Protein AF-B6VBD2-F1 (afdb_monomer)

Foldseek 3Di:
DDDPDDDDQDDAWEKEKAKDWDVAPDPLIWWKIWIFTPDDPDDIDMAGDDDDHRHRLLRRLVRLLVVLVVCVVVQLQGAHEYEYQDPVNCCLQPPCVVVCVVLVQADPVRDHHPCVVSSVSSNVSQVVSVVSNYHYHYDHDHPPPPPPRNVVRVVRGVVNRVVRCRPPDPPPPDPPDPPPDQQDWDKDKFKDWAPAQDFFIKIKMKIWTDHPPDIDIDMDIDTGRDHRVVRRVVSVVVVVVVVVVVD

Mean predicted aligned error: 14.81 Å

Radius of gyration: 21.2 Å; Cα contacts (8 Å, |Δi|>4): 441; chains: 1; bounding box: 66×44×48 Å

Solvent-accessible surface area (backbone atoms only — not comparable to full-atom values): 13654 Å² total; per-residue (Å²): 133,88,75,85,71,81,79,71,88,67,79,59,45,41,33,22,32,21,34,27,28,46,57,53,91,44,91,82,31,28,19,5,14,6,33,28,57,78,68,73,95,67,76,63,49,60,40,59,74,90,70,80,82,38,32,35,73,51,20,35,42,47,12,50,38,55,50,50,52,56,41,47,76,72,60,15,56,53,44,32,36,40,34,29,58,49,64,65,47,53,39,45,70,78,59,46,40,69,58,20,70,74,58,75,41,36,42,100,84,70,43,75,42,84,62,48,66,60,53,49,53,42,51,51,50,52,53,51,23,43,72,52,64,16,44,80,47,80,43,83,44,68,76,94,69,78,52,65,57,55,54,49,9,46,53,36,2,45,52,20,18,69,66,36,66,74,86,63,92,73,64,91,79,55,76,80,69,81,74,71,69,74,73,67,74,44,75,48,63,43,36,46,31,49,62,59,76,34,89,72,7,42,27,34,26,34,35,37,44,35,47,84,95,46,77,51,76,51,72,54,73,56,78,36,84,29,44,37,71,58,28,36,50,50,28,49,50,53,52,54,59,49,58,67,70,74,108

Secondary structure (DSSP, 8-state):
---------PPPEEEEEEEEEETTTSTT-EEEEEEEESSSSPPPEEE---SS---HHHHHHHHHHHHHHHHHHTTS-SEEEEEES-HHHHHIIIIIHHHHHHTTSB-TTSSBPTTHHHHHHHHHHHHHHHHTT-EEEEEE--TTSS-HHHHHHHHHHHHHHHH--TT-SS-TTS-------PPP-EEEEEEEEETTTSTTEEEEEEEEEEETTEEEEEEEEEEES--HHHHHHHHHHHHHHHHHH--

Structure (mmCIF, N/CA/C/O backbone):
data_AF-B6VBD2-F1
#
_entry.id   AF-B6VBD2-F1
#
loop_
_atom_site.group_PDB
_atom_site.id
_atom_site.type_symbol
_atom_site.label_atom_id
_atom_site.label_alt_id
_atom_site.label_comp_id
_atom_site.label_asym_id
_atom_site.label_entity_id
_atom_site.label_seq_id
_atom_site.pdbx_PDB_ins_code
_atom_site.Cartn_x
_atom_site.Cartn_y
_atom_site.Cartn_z
_atom_site.occupancy
_atom_site.B_iso_or_equiv
_atom_site.auth_seq_id
_atom_site.auth_comp_id
_atom_site.auth_asym_id
_atom_site.auth_atom_id
_atom_site.pdbx_PDB_model_num
ATOM 1 N N . MET A 1 1 ? 38.464 -5.731 -8.109 1.00 34.84 1 MET A N 1
ATOM 2 C CA . MET A 1 1 ? 37.405 -5.301 -7.171 1.00 34.84 1 MET A CA 1
ATOM 3 C C . MET A 1 1 ? 36.569 -4.229 -7.849 1.00 34.84 1 MET A C 1
ATOM 5 O O . MET A 1 1 ? 37.162 -3.227 -8.241 1.00 34.84 1 MET A O 1
ATOM 9 N N . PRO A 1 2 ? 35.255 -4.410 -8.052 1.00 36.72 2 PRO A N 1
ATOM 10 C CA . PRO A 1 2 ? 34.424 -3.332 -8.563 1.00 36.72 2 PRO A CA 1
ATOM 11 C C . PRO A 1 2 ? 34.184 -2.324 -7.436 1.00 36.72 2 PRO A C 1
ATOM 13 O O . PRO A 1 2 ? 33.797 -2.685 -6.327 1.00 36.72 2 PRO A O 1
ATOM 16 N N . ARG A 1 3 ? 34.477 -1.057 -7.720 1.00 38.00 3 ARG A N 1
ATOM 17 C CA . ARG A 1 3 ? 34.211 0.076 -6.836 1.00 38.00 3 ARG A CA 1
ATOM 18 C C . ARG A 1 3 ? 32.711 0.367 -6.878 1.00 38.00 3 ARG A C 1
ATOM 20 O O . ARG A 1 3 ? 32.219 0.765 -7.929 1.00 38.00 3 ARG A O 1
ATOM 27 N N . TYR A 1 4 ? 32.010 0.215 -5.755 1.00 36.75 4 TYR A N 1
ATOM 28 C CA . TYR A 1 4 ? 30.677 0.797 -5.588 1.00 36.75 4 TYR A CA 1
ATOM 29 C C . TYR A 1 4 ? 30.818 2.323 -5.661 1.00 36.75 4 TYR A C 1
ATOM 31 O O . TYR A 1 4 ? 31.343 2.971 -4.753 1.00 36.75 4 TYR A O 1
ATOM 39 N N . SER A 1 5 ? 30.453 2.889 -6.809 1.00 42.81 5 SER A N 1
ATOM 40 C CA . SER A 1 5 ? 30.455 4.326 -7.054 1.00 42.81 5 SER A CA 1
ATOM 41 C C . SER A 1 5 ? 29.428 5.008 -6.153 1.00 42.81 5 SER A C 1
ATOM 43 O O . SER A 1 5 ? 28.274 4.589 -6.107 1.00 42.81 5 SER A O 1
ATOM 45 N N . ARG A 1 6 ? 29.853 6.077 -5.468 1.00 44.44 6 ARG A N 1
ATOM 46 C CA . ARG A 1 6 ? 29.004 6.990 -4.687 1.00 44.44 6 ARG A CA 1
ATOM 47 C C . ARG A 1 6 ? 27.708 7.327 -5.444 1.00 44.44 6 ARG A C 1
ATOM 49 O O . ARG A 1 6 ? 27.775 7.780 -6.586 1.00 44.44 6 ARG A O 1
ATOM 56 N N . ARG A 1 7 ? 26.570 7.100 -4.772 1.00 47.62 7 ARG A N 1
ATOM 57 C CA . ARG A 1 7 ? 25.191 7.322 -5.233 1.00 47.62 7 ARG A CA 1
ATOM 58 C C . ARG A 1 7 ? 25.057 8.669 -5.963 1.00 47.62 7 ARG A C 1
ATOM 60 O O . ARG A 1 7 ? 25.197 9.724 -5.345 1.00 47.62 7 ARG A O 1
ATOM 67 N N . ARG A 1 8 ? 24.742 8.648 -7.264 1.00 46.84 8 ARG A N 1
ATOM 68 C CA . ARG A 1 8 ? 23.927 9.727 -7.847 1.00 46.84 8 ARG A CA 1
ATOM 69 C C . ARG A 1 8 ? 22.605 9.683 -7.076 1.00 46.84 8 ARG A C 1
ATOM 71 O O . ARG A 1 8 ? 22.073 8.587 -6.927 1.00 46.84 8 ARG A O 1
ATOM 78 N N . ARG A 1 9 ? 22.099 10.812 -6.566 1.00 53.09 9 ARG A N 1
ATOM 79 C CA . ARG A 1 9 ? 20.677 10.906 -6.195 1.00 53.09 9 ARG A CA 1
ATOM 80 C C . ARG A 1 9 ? 19.904 10.554 -7.464 1.00 53.09 9 ARG A C 1
ATOM 82 O O . ARG A 1 9 ? 19.946 11.324 -8.419 1.00 53.09 9 ARG A O 1
ATOM 89 N N . ALA A 1 10 ? 19.408 9.325 -7.532 1.00 64.00 10 ALA A N 1
ATOM 90 C CA . ALA A 1 10 ? 18.588 8.867 -8.635 1.00 64.00 10 ALA A CA 1
ATOM 91 C C . ALA A 1 10 ? 17.259 9.621 -8.546 1.00 64.00 10 ALA A C 1
ATOM 93 O O . ALA A 1 10 ? 16.812 9.922 -7.442 1.00 64.00 10 ALA A O 1
ATOM 94 N N . GLU A 1 11 ? 16.677 9.968 -9.691 1.00 75.62 11 GLU A N 1
ATOM 95 C CA . GLU A 1 11 ? 15.290 10.438 -9.747 1.00 75.62 11 GLU A CA 1
ATOM 96 C C . GLU A 1 11 ? 14.388 9.484 -8.942 1.00 75.62 11 GLU A C 1
ATOM 98 O O . GLU A 1 11 ? 14.660 8.273 -8.936 1.00 75.62 11 GLU A O 1
ATOM 103 N N . PRO A 1 12 ? 13.360 10.000 -8.247 1.00 86.12 12 PRO A N 1
ATOM 104 C CA . PRO A 1 12 ? 12.492 9.166 -7.433 1.00 86.12 12 PRO A CA 1
ATOM 105 C C . PRO A 1 12 ? 11.825 8.076 -8.277 1.00 86.12 12 PRO A C 1
ATOM 107 O O . PRO A 1 12 ? 11.415 8.293 -9.418 1.00 86.12 12 PRO A O 1
ATOM 110 N N . LEU A 1 13 ? 11.705 6.880 -7.706 1.00 90.94 13 LEU A N 1
ATOM 111 C CA . LEU A 1 13 ? 10.967 5.781 -8.308 1.00 90.94 13 LEU A CA 1
ATOM 112 C C . LEU A 1 13 ? 9.472 6.090 -8.228 1.00 90.94 13 LEU A C 1
ATOM 114 O O . LEU A 1 13 ? 8.890 6.137 -7.146 1.00 90.94 13 LEU A O 1
ATOM 118 N N . HIS A 1 14 ? 8.845 6.285 -9.379 1.00 95.12 14 HIS A N 1
ATOM 119 C CA . HIS A 1 14 ? 7.418 6.555 -9.465 1.00 95.12 14 HIS A CA 1
ATOM 120 C C . HIS A 1 14 ? 6.616 5.256 -9.548 1.00 95.12 14 HIS A C 1
ATOM 122 O O . HIS A 1 14 ? 6.825 4.431 -10.446 1.00 95.12 14 HIS A O 1
ATOM 128 N N . ILE A 1 15 ? 5.681 5.089 -8.612 1.00 96.62 15 ILE A N 1
ATOM 129 C CA . ILE A 1 15 ? 4.823 3.911 -8.494 1.00 96.62 15 ILE A CA 1
ATOM 130 C C . ILE A 1 15 ? 3.368 4.366 -8.478 1.00 96.62 15 ILE A C 1
ATOM 132 O O . ILE A 1 15 ? 2.963 5.149 -7.628 1.00 96.62 15 ILE A O 1
ATOM 136 N N . TYR A 1 16 ? 2.565 3.850 -9.395 1.00 98.00 16 TYR A N 1
ATOM 137 C CA . TYR A 1 16 ? 1.127 4.071 -9.457 1.00 98.00 16 TYR A CA 1
ATOM 138 C C . TYR A 1 16 ? 0.416 2.893 -8.808 1.00 98.00 16 TYR A C 1
ATOM 140 O O . TYR A 1 16 ? 0.734 1.738 -9.092 1.00 98.00 16 TYR A O 1
ATOM 148 N N . THR A 1 17 ? -0.542 3.180 -7.938 1.00 98.44 17 THR A N 1
ATOM 149 C CA . THR A 1 17 ? -1.265 2.173 -7.156 1.00 98.44 17 THR A CA 1
ATOM 150 C C . THR A 1 17 ? -2.763 2.373 -7.299 1.00 98.44 17 THR A C 1
ATOM 152 O O . THR A 1 17 ? -3.228 3.511 -7.323 1.00 98.44 17 THR A O 1
ATOM 155 N N . ASP A 1 18 ? -3.497 1.267 -7.394 1.00 98.19 18 ASP A N 1
ATOM 156 C CA . ASP A 1 18 ? -4.957 1.277 -7.469 1.00 98.19 18 ASP A CA 1
ATOM 157 C C . ASP A 1 18 ? -5.555 0.049 -6.775 1.00 98.19 18 ASP A C 1
ATOM 159 O O . ASP A 1 18 ? -5.007 -1.063 -6.841 1.00 98.19 18 ASP A O 1
ATOM 163 N N . GLY A 1 19 ? -6.692 0.257 -6.116 1.00 97.06 19 GLY A N 1
ATOM 164 C CA . GLY A 1 19 ? -7.492 -0.782 -5.495 1.00 97.06 19 GLY A CA 1
ATOM 165 C C . GLY A 1 19 ? -8.922 -0.809 -6.013 1.00 97.06 19 GLY A C 1
ATOM 166 O O . GLY A 1 19 ? -9.645 0.177 -5.968 1.00 97.06 19 GLY A O 1
ATOM 167 N N . CYS A 1 20 ? -9.404 -1.997 -6.371 1.00 95.12 20 CYS A N 1
ATOM 168 C CA . CYS A 1 20 ? -10.768 -2.182 -6.847 1.00 95.12 20 CYS A CA 1
ATOM 169 C C . CYS A 1 20 ? -11.527 -3.202 -5.997 1.00 95.12 20 CYS A C 1
ATOM 171 O O . CYS A 1 20 ? -11.014 -4.273 -5.670 1.00 95.12 20 CYS A O 1
ATOM 173 N N . ALA A 1 21 ? -12.799 -2.922 -5.706 1.00 94.88 21 ALA A N 1
ATOM 174 C CA . ALA A 1 21 ? -13.738 -3.915 -5.188 1.00 94.88 21 ALA A CA 1
ATOM 175 C C . ALA A 1 21 ? -15.008 -4.005 -6.047 1.00 94.88 21 ALA A C 1
ATOM 177 O O . ALA A 1 21 ? -15.820 -3.080 -6.111 1.00 94.88 21 ALA A O 1
ATOM 178 N N . LEU A 1 22 ? -15.233 -5.173 -6.651 1.00 90.19 22 LEU A N 1
ATOM 179 C CA . LEU A 1 22 ? -16.491 -5.509 -7.309 1.00 90.19 22 LEU A CA 1
ATOM 180 C C . LEU A 1 22 ? -17.582 -5.691 -6.252 1.00 90.19 22 LEU A C 1
ATOM 182 O O . LEU A 1 22 ? -17.356 -6.334 -5.228 1.00 90.19 22 LEU A O 1
ATOM 186 N N . ARG A 1 23 ? -18.778 -5.146 -6.517 1.00 89.06 23 ARG A N 1
ATOM 187 C CA . ARG A 1 23 ? -19.927 -5.157 -5.589 1.00 89.06 23 ARG A CA 1
ATOM 188 C C . ARG A 1 23 ? -19.581 -4.595 -4.199 1.00 89.06 23 ARG A C 1
ATOM 190 O O . ARG A 1 23 ? -20.074 -5.094 -3.191 1.00 89.06 23 ARG A O 1
ATOM 197 N N . ASN A 1 24 ? -18.732 -3.564 -4.143 1.00 89.56 24 ASN A N 1
ATOM 198 C CA . ASN A 1 24 ? -18.285 -2.935 -2.898 1.00 89.56 24 ASN A CA 1
ATOM 199 C C . ASN A 1 24 ? -19.458 -2.636 -1.940 1.00 89.56 24 ASN A C 1
ATOM 201 O O . ASN A 1 24 ? -20.448 -2.015 -2.329 1.00 89.56 24 ASN A O 1
ATOM 205 N N . GLY A 1 25 ? -19.343 -3.085 -0.688 1.00 84.06 25 GLY A N 1
ATOM 206 C CA . GLY A 1 25 ? -20.381 -2.917 0.337 1.00 84.06 25 GLY A CA 1
ATOM 207 C C . GLY A 1 25 ? -21.586 -3.861 0.221 1.00 84.06 25 GLY A C 1
ATOM 208 O O . GLY A 1 25 ? -22.522 -3.735 1.007 1.00 84.06 25 GLY A O 1
ATOM 209 N N . GLN A 1 26 ? -21.580 -4.810 -0.720 1.00 85.56 26 GLN A N 1
ATOM 210 C CA . GLN A 1 26 ? -22.656 -5.785 -0.915 1.00 85.56 26 GLN A CA 1
ATOM 211 C C . GLN A 1 26 ? -22.180 -7.227 -0.658 1.00 85.56 26 GLN A C 1
ATOM 213 O O . GLN A 1 26 ? -20.987 -7.521 -0.764 1.00 85.56 26 GLN A O 1
ATOM 218 N N . PRO A 1 27 ? -23.098 -8.169 -0.367 1.00 81.12 27 PRO A N 1
ATOM 219 C CA . PRO A 1 27 ? -22.774 -9.592 -0.352 1.00 81.12 27 PRO A CA 1
ATOM 220 C C . PRO A 1 27 ? -22.172 -10.047 -1.684 1.00 81.12 27 PRO A C 1
ATOM 222 O O . PRO A 1 27 ? -22.635 -9.649 -2.756 1.00 81.12 27 PRO A O 1
ATOM 225 N N . GLY A 1 28 ? -21.155 -10.904 -1.620 1.00 82.62 28 GLY A N 1
ATOM 226 C CA . GLY A 1 28 ? -20.431 -11.336 -2.814 1.00 82.62 28 GLY A CA 1
ATOM 227 C C . GLY A 1 28 ? -19.350 -10.357 -3.281 1.00 82.62 28 GLY A C 1
ATOM 228 O O . GLY A 1 28 ? -18.850 -10.516 -4.394 1.00 82.62 28 GLY A O 1
ATOM 229 N N . ALA A 1 29 ? -19.019 -9.332 -2.485 1.00 88.25 29 ALA A N 1
ATOM 230 C CA . ALA A 1 29 ? -17.929 -8.424 -2.810 1.00 88.25 29 ALA A CA 1
ATOM 231 C C . ALA A 1 29 ? -16.599 -9.175 -2.902 1.00 88.25 29 ALA A C 1
ATOM 233 O O . ALA A 1 29 ? -16.292 -10.026 -2.066 1.00 88.25 29 ALA A O 1
ATOM 234 N N . LYS A 1 30 ? -15.812 -8.830 -3.916 1.00 92.88 30 LYS A N 1
ATOM 235 C CA . LYS A 1 30 ? -14.461 -9.345 -4.129 1.00 92.88 30 LYS A CA 1
ATOM 236 C C . LYS A 1 30 ? -13.617 -8.253 -4.750 1.00 92.88 30 LYS A C 1
ATOM 238 O O . LYS A 1 30 ? -14.117 -7.504 -5.590 1.00 92.88 30 LYS A O 1
ATOM 243 N N . GLY A 1 31 ? -12.364 -8.144 -4.346 1.00 94.88 31 GLY A N 1
ATOM 244 C CA . GLY A 1 31 ? -11.501 -7.097 -4.868 1.00 94.88 31 GLY A CA 1
ATOM 245 C C . GLY A 1 31 ? -10.116 -7.572 -5.241 1.00 94.88 31 GLY A C 1
ATOM 246 O O . GLY A 1 31 ? -9.805 -8.767 -5.193 1.00 94.88 31 GLY A O 1
ATOM 247 N N . GLY A 1 32 ? -9.331 -6.604 -5.679 1.00 96.94 32 GLY A N 1
ATOM 248 C C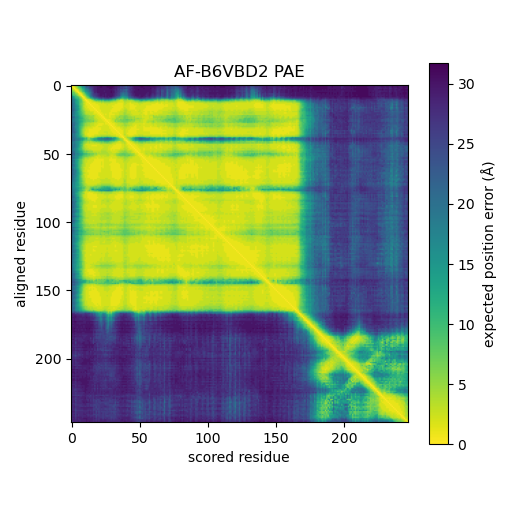A . GLY A 1 32 ? -7.965 -6.764 -6.120 1.00 96.94 32 GLY A CA 1
ATOM 249 C C . GLY A 1 32 ? -7.237 -5.430 -6.090 1.00 96.94 32 GLY A C 1
ATOM 250 O O . GLY A 1 32 ? -7.858 -4.370 -6.085 1.00 96.94 32 GLY A O 1
ATOM 251 N N . TRP A 1 33 ? -5.921 -5.506 -6.058 1.00 98.25 33 TRP A N 1
ATOM 252 C CA . TRP A 1 33 ? -5.004 -4.377 -6.017 1.00 98.25 33 TRP A CA 1
ATOM 253 C C . TRP A 1 33 ? -4.029 -4.470 -7.189 1.00 98.25 33 TRP A C 1
ATOM 255 O O . TRP A 1 33 ? -3.825 -5.555 -7.751 1.00 98.25 33 TRP A O 1
ATOM 265 N N . ALA A 1 34 ? -3.414 -3.350 -7.549 1.00 98.31 34 ALA A N 1
ATOM 266 C CA . ALA A 1 34 ? -2.339 -3.309 -8.526 1.00 98.31 34 ALA A CA 1
ATOM 267 C C . ALA A 1 34 ? -1.303 -2.232 -8.214 1.00 98.31 34 ALA A C 1
ATOM 269 O O . ALA A 1 34 ? -1.616 -1.189 -7.644 1.00 98.31 34 ALA A O 1
ATOM 270 N N . ILE A 1 35 ? -0.078 -2.498 -8.659 1.00 98.06 35 ILE A N 1
ATOM 271 C CA . ILE A 1 35 ? 1.043 -1.565 -8.668 1.00 98.06 35 ILE A CA 1
ATOM 272 C C . ILE A 1 35 ? 1.627 -1.516 -10.081 1.00 98.06 35 ILE A C 1
ATOM 274 O O . ILE A 1 35 ? 1.762 -2.547 -10.751 1.00 98.06 35 ILE A O 1
ATOM 278 N N . VAL A 1 36 ? 1.966 -0.318 -10.538 1.00 97.38 36 VAL A N 1
ATOM 279 C CA . VAL A 1 36 ? 2.528 -0.058 -11.862 1.00 97.38 36 VAL A CA 1
ATOM 280 C C . VAL A 1 36 ? 3.713 0.878 -11.709 1.00 97.38 36 VAL A C 1
ATOM 282 O O . VAL A 1 36 ? 3.582 1.946 -11.122 1.00 97.38 36 VAL A O 1
ATOM 285 N N . TYR A 1 37 ? 4.859 0.504 -12.263 1.00 94.81 37 TYR A N 1
ATOM 286 C CA . TYR A 1 37 ? 6.061 1.337 -12.209 1.00 94.81 37 TYR A CA 1
ATOM 287 C C . TYR A 1 37 ? 6.145 2.219 -13.459 1.00 94.81 37 TYR A C 1
ATOM 289 O O . TYR A 1 37 ? 5.877 1.750 -14.569 1.00 94.81 37 TYR A O 1
ATOM 297 N N . GLU A 1 38 ? 6.500 3.498 -13.293 1.00 91.06 38 GLU A N 1
ATOM 298 C CA . GLU A 1 38 ? 6.680 4.404 -14.439 1.00 91.06 38 GLU A CA 1
ATOM 299 C C . GLU A 1 38 ? 7.935 4.047 -15.237 1.00 91.06 38 GLU A C 1
ATOM 301 O O . GLU A 1 38 ? 7.909 3.935 -16.463 1.00 91.06 38 GLU A O 1
ATOM 306 N N . LEU A 1 39 ? 9.039 3.860 -14.514 1.00 80.88 39 LEU A N 1
ATOM 307 C CA . LEU A 1 39 ? 10.371 3.618 -15.047 1.00 80.88 39 LEU A CA 1
ATOM 308 C C . LEU A 1 39 ? 11.138 2.685 -14.106 1.00 80.88 39 LEU A C 1
ATOM 310 O O . LEU A 1 39 ? 11.024 2.791 -12.886 1.00 80.88 39 LEU A O 1
ATOM 314 N N . GLY A 1 40 ? 11.962 1.808 -14.679 1.00 68.50 40 GLY A N 1
ATOM 315 C CA . GLY A 1 40 ? 12.880 0.937 -13.944 1.00 68.50 40 GLY A CA 1
ATOM 316 C C . GLY A 1 40 ? 12.789 -0.531 -14.355 1.00 68.50 40 GLY A C 1
ATOM 317 O O . GLY A 1 40 ? 11.954 -0.916 -15.168 1.00 68.50 40 GLY A O 1
ATOM 318 N N . ASP A 1 41 ? 13.652 -1.352 -13.757 1.00 72.12 41 ASP A N 1
ATOM 319 C CA . ASP A 1 41 ? 13.674 -2.814 -13.938 1.00 72.12 41 ASP A CA 1
ATOM 320 C C . ASP A 1 41 ? 12.568 -3.531 -13.132 1.00 72.12 41 ASP A C 1
ATOM 322 O O . ASP A 1 41 ? 12.471 -4.761 -13.130 1.00 72.12 41 ASP A O 1
ATOM 326 N N . PHE A 1 42 ? 11.727 -2.764 -12.432 1.00 83.38 42 PHE A N 1
ATOM 327 C CA . PHE A 1 42 ? 10.620 -3.269 -11.635 1.00 83.38 42 PHE A CA 1
ATOM 328 C C . PHE A 1 42 ? 9.448 -3.691 -12.520 1.00 83.38 42 PHE A C 1
ATOM 330 O O . PHE A 1 42 ? 9.074 -3.011 -13.474 1.00 83.38 42 PHE A O 1
ATOM 337 N N . GLN A 1 43 ? 8.848 -4.831 -12.185 1.00 88.81 43 GLN A N 1
ATOM 338 C CA . GLN A 1 43 ? 7.687 -5.352 -12.896 1.00 88.81 43 GLN A CA 1
ATOM 339 C C . GLN A 1 43 ? 6.402 -4.976 -12.169 1.00 88.81 43 GLN A C 1
ATOM 341 O O . GLN A 1 43 ? 6.310 -5.120 -10.948 1.00 88.81 43 GLN A O 1
ATOM 346 N N . ASP A 1 44 ? 5.394 -4.561 -12.938 1.00 95.69 44 ASP A N 1
ATOM 347 C CA . ASP A 1 44 ? 4.036 -4.380 -12.430 1.00 95.69 44 ASP A CA 1
ATOM 348 C C . ASP A 1 44 ? 3.551 -5.647 -11.720 1.00 95.69 44 ASP A C 1
ATOM 350 O O . ASP A 1 44 ? 3.831 -6.775 -12.145 1.00 95.69 44 ASP A O 1
ATOM 354 N N . ALA A 1 45 ? 2.735 -5.467 -10.689 1.00 96.31 45 ALA A N 1
ATOM 355 C CA . ALA A 1 45 ? 2.107 -6.573 -9.987 1.00 96.31 45 ALA A CA 1
ATOM 356 C C . ALA A 1 45 ? 0.636 -6.279 -9.715 1.00 96.31 45 ALA A C 1
ATOM 358 O O . ALA A 1 45 ? 0.204 -5.133 -9.647 1.00 96.31 45 ALA A O 1
ATOM 359 N N . TYR A 1 46 ? -0.152 -7.338 -9.597 1.00 97.81 46 TYR A N 1
ATOM 360 C CA . TYR A 1 46 ? -1.557 -7.255 -9.231 1.00 97.81 46 TYR A CA 1
ATOM 361 C C . TYR A 1 46 ? -1.964 -8.541 -8.532 1.00 97.81 46 TYR A C 1
ATOM 363 O O . TYR A 1 46 ? -1.482 -9.626 -8.870 1.00 97.81 46 TYR A O 1
ATOM 371 N N . GLY A 1 47 ? -2.866 -8.425 -7.569 1.00 95.75 47 GLY A N 1
ATOM 372 C CA . GLY A 1 47 ? -3.240 -9.537 -6.711 1.00 95.75 47 GLY A CA 1
ATOM 373 C C . GLY A 1 47 ? -4.564 -9.301 -6.013 1.00 95.75 47 GLY A C 1
ATOM 374 O O . GLY A 1 47 ? -5.214 -8.274 -6.180 1.00 95.75 47 GLY A O 1
ATOM 375 N N . TYR A 1 48 ? -4.993 -10.295 -5.253 1.00 95.38 48 TYR A N 1
ATOM 376 C CA . TYR A 1 48 ? -6.227 -10.257 -4.485 1.00 95.38 48 TYR A CA 1
ATOM 377 C C . TYR A 1 48 ? -6.011 -10.957 -3.146 1.00 95.38 48 TYR A C 1
ATOM 379 O O . TYR A 1 48 ? -5.121 -11.795 -3.019 1.00 95.38 48 TYR A O 1
ATOM 387 N N . CYS A 1 49 ? -6.857 -10.650 -2.167 1.00 85.62 49 CYS A N 1
ATOM 388 C CA . CYS A 1 49 ? -6.925 -11.378 -0.903 1.00 85.62 49 CYS A CA 1
ATOM 389 C C . CYS A 1 49 ? -8.257 -12.129 -0.797 1.00 85.62 49 CYS A C 1
ATOM 391 O O . CYS A 1 49 ? -9.274 -11.713 -1.364 1.00 85.62 49 CYS A O 1
ATOM 393 N N . MET A 1 50 ? -8.238 -13.262 -0.095 1.00 83.94 50 MET A N 1
ATOM 394 C CA . MET A 1 50 ? -9.416 -14.118 0.107 1.00 83.94 50 MET A CA 1
ATOM 395 C C . MET A 1 50 ? -10.046 -13.937 1.489 1.00 83.94 50 MET A C 1
ATOM 397 O O . MET A 1 50 ? -11.217 -14.248 1.692 1.00 83.94 50 MET A O 1
ATOM 401 N N . ASP A 1 51 ? -9.272 -13.442 2.441 1.00 78.94 51 ASP A N 1
ATOM 402 C CA . ASP A 1 51 ? -9.658 -13.211 3.821 1.00 78.94 51 ASP A CA 1
ATOM 403 C C . ASP A 1 51 ? -10.151 -11.773 4.032 1.00 78.94 51 ASP A C 1
ATOM 405 O O . ASP A 1 51 ? -9.886 -10.869 3.239 1.00 78.94 51 ASP A O 1
ATOM 409 N N . GLY A 1 52 ? -10.871 -11.557 5.134 1.00 82.88 52 GLY A N 1
ATOM 410 C CA . GLY A 1 52 ? -11.296 -10.242 5.610 1.00 82.88 52 GLY A CA 1
ATOM 411 C C . GLY A 1 52 ? -12.261 -9.469 4.688 1.00 82.88 52 GLY A C 1
ATOM 412 O O . GLY A 1 52 ? -12.748 -9.982 3.678 1.00 82.88 52 GLY A O 1
ATOM 413 N N . PRO A 1 53 ? -12.578 -8.208 5.040 1.00 83.50 53 PRO A N 1
ATOM 414 C CA . PRO A 1 53 ? -13.509 -7.384 4.275 1.00 83.50 53 PRO A CA 1
ATOM 415 C C . 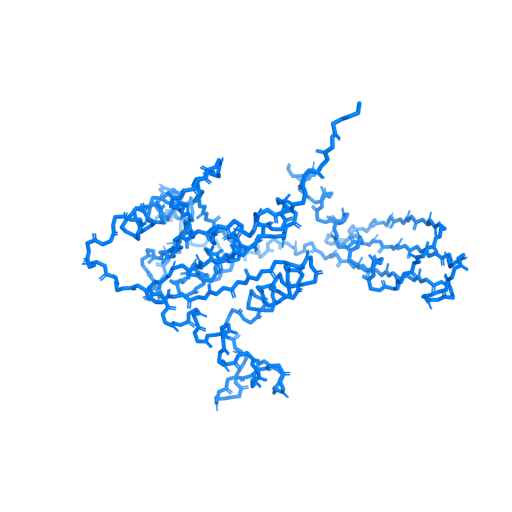PRO A 1 53 ? -13.008 -7.094 2.856 1.00 83.50 53 PRO A C 1
ATOM 417 O O . PRO A 1 53 ? -11.892 -6.612 2.671 1.00 83.50 53 PRO A O 1
ATOM 420 N N . GLN A 1 54 ? -13.861 -7.331 1.862 1.00 91.44 54 GLN A N 1
ATOM 421 C CA . GLN A 1 54 ? -13.586 -7.066 0.449 1.00 91.44 54 GLN A CA 1
ATOM 422 C C . GLN A 1 54 ? -14.140 -5.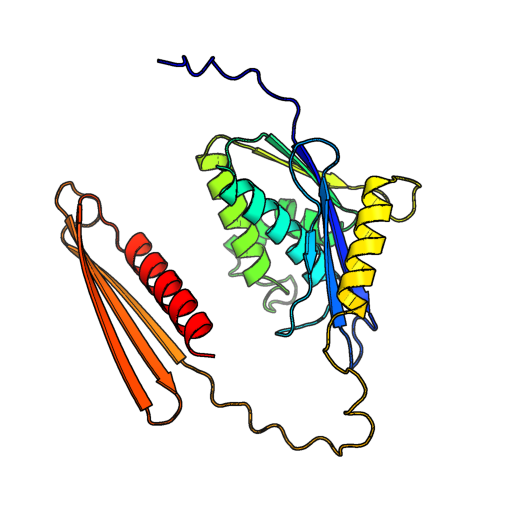684 0.073 1.00 91.44 54 GLN A C 1
ATOM 424 O O . GLN A 1 54 ? -15.266 -5.561 -0.406 1.00 91.44 54 GLN A O 1
ATOM 429 N N . THR A 1 55 ? -13.383 -4.626 0.372 1.00 93.94 55 THR A N 1
ATOM 430 C CA . THR A 1 55 ? -13.831 -3.230 0.191 1.00 93.94 55 THR A CA 1
ATOM 431 C C . THR A 1 55 ? -12.837 -2.424 -0.619 1.00 93.94 55 THR A C 1
ATOM 433 O O . THR A 1 55 ? -11.642 -2.691 -0.522 1.00 93.94 55 THR A O 1
ATOM 436 N N . ASN A 1 56 ? -13.313 -1.405 -1.342 1.00 95.50 56 ASN A N 1
ATOM 437 C CA . ASN A 1 56 ? -12.442 -0.568 -2.172 1.00 95.50 56 ASN A CA 1
ATOM 438 C C . ASN A 1 56 ? -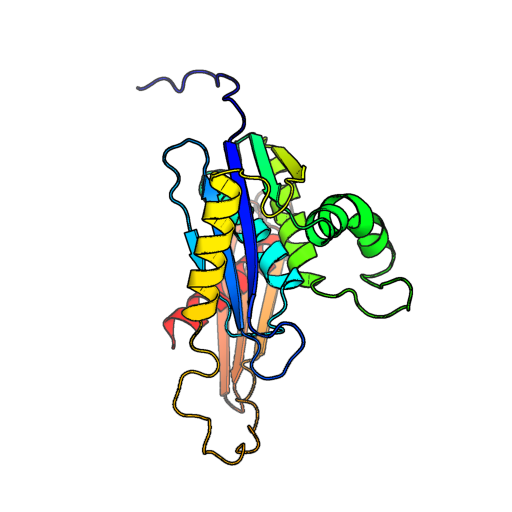11.293 0.017 -1.343 1.00 95.50 56 ASN A C 1
ATOM 440 O O . ASN A 1 56 ? -10.138 -0.291 -1.586 1.00 95.50 56 ASN A O 1
ATOM 444 N N . ASN A 1 57 ? -11.626 0.713 -0.252 1.00 96.62 57 ASN A N 1
ATOM 445 C CA . ASN A 1 57 ? -10.661 1.328 0.663 1.00 96.62 57 ASN A CA 1
ATOM 446 C C . ASN A 1 57 ? -9.576 0.377 1.188 1.00 96.62 57 ASN A C 1
ATOM 448 O O . ASN A 1 57 ? -8.462 0.824 1.441 1.00 96.62 57 ASN A O 1
ATOM 452 N N . ARG A 1 58 ? -9.892 -0.909 1.398 1.00 95.69 58 ARG A N 1
ATOM 453 C CA . ARG A 1 58 ? -8.879 -1.892 1.798 1.00 95.69 58 ARG A CA 1
ATOM 454 C C . ARG A 1 58 ? -7.920 -2.168 0.649 1.00 95.69 58 ARG A C 1
ATOM 456 O O . ARG A 1 58 ? -6.725 -2.151 0.879 1.00 95.69 58 ARG A O 1
ATOM 463 N N . PHE A 1 59 ? -8.433 -2.409 -0.555 1.00 97.44 59 PHE A N 1
ATOM 464 C CA . PHE A 1 59 ? -7.592 -2.708 -1.713 1.00 97.44 59 PHE A CA 1
ATOM 465 C C . PHE A 1 59 ? -6.738 -1.516 -2.152 1.00 97.44 59 PHE A C 1
ATOM 467 O O . PHE A 1 59 ? -5.628 -1.735 -2.618 1.00 97.44 59 PHE A O 1
ATOM 474 N N . GLU A 1 60 ? -7.200 -0.283 -1.929 1.00 97.94 60 GLU A N 1
ATOM 475 C CA . GLU A 1 60 ? -6.375 0.920 -2.123 1.00 97.94 60 GLU A CA 1
ATOM 476 C C . GLU A 1 60 ? -5.161 0.921 -1.186 1.00 97.94 60 GLU A C 1
ATOM 478 O O . GLU A 1 60 ? -4.030 1.158 -1.598 1.00 97.94 60 GLU A O 1
ATOM 483 N N . LEU A 1 61 ? -5.388 0.622 0.099 1.00 98.06 61 LEU A N 1
ATOM 484 C CA . LEU A 1 61 ? -4.313 0.513 1.086 1.00 98.06 61 LEU A CA 1
ATOM 485 C C . LEU A 1 61 ? -3.412 -0.696 0.812 1.00 98.06 61 LEU A C 1
ATOM 487 O O . LEU A 1 61 ? -2.203 -0.596 0.965 1.00 98.06 61 LEU A O 1
ATOM 491 N N . GLU A 1 62 ? -3.985 -1.820 0.385 1.00 97.62 62 GLU A N 1
ATOM 492 C CA . GLU A 1 62 ? -3.242 -3.031 0.036 1.00 97.62 62 GLU A CA 1
ATOM 493 C C . GLU A 1 62 ? -2.292 -2.764 -1.136 1.00 97.62 62 GLU A C 1
ATOM 495 O O . GLU A 1 62 ? -1.136 -3.162 -1.083 1.00 97.62 62 GLU A O 1
ATOM 500 N N . ALA A 1 63 ? -2.739 -2.026 -2.159 1.00 98.31 63 ALA A N 1
ATOM 501 C CA . ALA A 1 63 ? -1.895 -1.627 -3.283 1.00 98.31 63 ALA A CA 1
ATOM 502 C C . ALA A 1 63 ? -0.673 -0.813 -2.822 1.00 98.31 63 ALA A C 1
ATOM 504 O O . ALA A 1 63 ? 0.448 -1.074 -3.260 1.00 98.31 63 ALA A O 1
ATOM 505 N N . ILE A 1 64 ? -0.874 0.123 -1.888 1.00 98.38 64 ILE A N 1
ATOM 506 C CA . ILE A 1 64 ? 0.219 0.880 -1.263 1.00 98.38 64 ILE A CA 1
ATOM 507 C C . ILE A 1 64 ? 1.133 -0.046 -0.456 1.00 98.38 64 ILE A C 1
ATOM 509 O O . ILE A 1 64 ? 2.347 0.016 -0.618 1.00 98.38 64 ILE A O 1
ATOM 513 N N . GLY A 1 65 ? 0.574 -0.917 0.388 1.00 97.31 65 GLY A N 1
ATOM 514 C CA . GLY A 1 65 ? 1.356 -1.859 1.192 1.00 97.31 65 GLY A CA 1
ATOM 515 C C . GLY A 1 65 ? 2.254 -2.746 0.330 1.00 97.31 65 GLY A C 1
ATOM 516 O O . GLY A 1 65 ? 3.445 -2.859 0.597 1.00 97.31 65 GLY A O 1
ATOM 517 N N . GLN A 1 66 ? 1.715 -3.273 -0.768 1.00 97.19 66 GLN A N 1
ATOM 518 C CA . GLN A 1 66 ? 2.439 -4.106 -1.730 1.00 97.19 66 GLN A CA 1
ATOM 519 C C . GLN A 1 66 ? 3.547 -3.344 -2.468 1.00 97.19 66 GLN A C 1
ATOM 521 O O . GLN A 1 66 ? 4.597 -3.914 -2.768 1.00 97.19 66 GLN A O 1
ATOM 526 N N . ALA A 1 67 ? 3.343 -2.054 -2.756 1.00 96.25 67 ALA A N 1
ATOM 527 C CA . ALA A 1 67 ? 4.396 -1.207 -3.309 1.00 96.25 67 ALA A CA 1
ATOM 528 C C . ALA A 1 67 ? 5.556 -1.040 -2.313 1.00 96.25 67 ALA A C 1
ATOM 530 O O . ALA A 1 67 ? 6.714 -1.212 -2.692 1.00 96.25 67 ALA A O 1
ATOM 531 N N . LEU A 1 68 ? 5.247 -0.759 -1.042 1.00 95.94 68 LEU A N 1
ATOM 532 C CA . LEU A 1 68 ? 6.244 -0.560 0.015 1.00 95.94 68 LEU A CA 1
ATOM 533 C C . LEU A 1 68 ? 7.008 -1.845 0.354 1.00 95.94 68 LEU A C 1
ATOM 535 O O . LEU A 1 68 ? 8.232 -1.808 0.474 1.00 95.94 68 LEU A O 1
ATOM 539 N N . GLU A 1 69 ? 6.310 -2.977 0.451 1.00 94.19 69 GLU A N 1
ATOM 540 C CA . GLU A 1 69 ? 6.909 -4.289 0.715 1.00 94.19 69 GLU A CA 1
ATOM 541 C C . GLU A 1 69 ? 7.975 -4.620 -0.340 1.00 94.19 69 GLU A C 1
ATOM 543 O O . GLU A 1 69 ? 9.125 -4.904 -0.008 1.00 94.19 69 GLU A O 1
ATOM 548 N N . ARG A 1 70 ? 7.647 -4.460 -1.626 1.00 92.38 70 ARG A N 1
ATOM 549 C CA . ARG A 1 70 ? 8.591 -4.695 -2.735 1.00 92.38 70 ARG A CA 1
ATOM 550 C C . ARG A 1 70 ? 9.766 -3.723 -2.744 1.00 92.38 70 ARG A C 1
ATOM 552 O O . ARG A 1 70 ? 10.885 -4.091 -3.117 1.00 92.38 70 ARG A O 1
ATOM 559 N N . SER A 1 71 ? 9.532 -2.477 -2.342 1.00 89.25 71 SER A N 1
ATOM 560 C CA . SER A 1 71 ? 10.601 -1.492 -2.179 1.00 89.25 71 SER A CA 1
ATOM 561 C C . SER A 1 71 ? 11.579 -1.896 -1.073 1.00 89.25 71 SER A C 1
ATOM 563 O O . SER A 1 71 ? 12.792 -1.767 -1.262 1.00 89.25 71 SER A O 1
ATOM 565 N N . LEU A 1 72 ? 11.082 -2.446 0.038 1.00 89.12 72 LEU A N 1
ATOM 566 C CA . LEU A 1 72 ? 11.904 -2.998 1.118 1.00 89.12 72 LEU A CA 1
ATOM 567 C C . LEU A 1 72 ? 12.657 -4.265 0.690 1.00 89.12 72 LEU A C 1
ATOM 569 O O . LEU A 1 72 ? 13.848 -4.381 0.976 1.00 89.12 72 LEU A O 1
ATOM 573 N N . GLU A 1 73 ? 12.022 -5.172 -0.060 1.00 88.25 73 GLU A N 1
ATOM 574 C CA . GLU A 1 73 ? 12.686 -6.354 -0.644 1.00 88.25 73 GLU A CA 1
ATOM 575 C C . GLU A 1 73 ? 13.871 -5.975 -1.546 1.00 88.25 73 GLU A C 1
ATOM 577 O O . GLU A 1 73 ? 14.848 -6.716 -1.658 1.00 88.25 73 GLU A O 1
ATOM 582 N N . SER A 1 74 ? 13.807 -4.788 -2.150 1.00 83.19 74 SER A N 1
ATOM 583 C CA . SER A 1 74 ? 14.851 -4.234 -3.017 1.00 83.19 74 SER A CA 1
ATOM 584 C C . SER A 1 74 ? 15.893 -3.398 -2.261 1.00 83.19 74 SER A C 1
ATOM 586 O O . SER A 1 74 ? 16.746 -2.765 -2.879 1.00 83.19 74 SER A O 1
ATOM 588 N N . GLY A 1 75 ? 15.845 -3.402 -0.925 1.00 78.19 75 GLY A N 1
ATOM 589 C CA . GLY A 1 75 ? 16.817 -2.768 -0.033 1.00 78.19 75 GLY A CA 1
ATOM 590 C C . GLY A 1 75 ? 16.346 -1.474 0.633 1.00 78.19 75 GLY A C 1
ATOM 591 O O . GLY A 1 75 ? 17.020 -1.002 1.541 1.00 78.19 75 GLY A O 1
ATOM 592 N N . GLY A 1 76 ? 15.212 -0.895 0.222 1.00 76.94 76 GLY A N 1
ATOM 593 C CA . GLY A 1 76 ? 14.614 0.272 0.886 1.00 76.94 76 GLY A CA 1
ATOM 594 C C . GLY A 1 76 ? 15.382 1.596 0.749 1.00 76.94 76 GLY A C 1
ATOM 595 O O . GLY A 1 76 ? 14.999 2.579 1.367 1.00 76.94 76 GLY A O 1
ATOM 596 N N . GLU A 1 77 ? 16.445 1.662 -0.057 1.00 76.19 77 GLU A N 1
ATOM 597 C CA . GLU A 1 77 ? 17.317 2.849 -0.160 1.00 76.19 77 GLU A CA 1
ATOM 598 C C . GLU A 1 77 ? 16.849 3.889 -1.202 1.00 76.19 77 GLU A C 1
ATOM 600 O O . GLU A 1 77 ? 17.580 4.839 -1.498 1.00 76.19 77 GLU A O 1
ATOM 605 N N . TYR A 1 78 ? 15.677 3.682 -1.809 1.00 80.38 78 TYR A N 1
ATOM 606 C CA . TYR A 1 78 ? 15.148 4.509 -2.896 1.00 80.38 78 TYR A CA 1
ATOM 607 C C . TYR A 1 78 ? 14.283 5.655 -2.368 1.00 80.38 78 TYR A C 1
ATOM 609 O O . TYR A 1 78 ? 13.503 5.477 -1.432 1.00 80.38 78 TYR A O 1
ATOM 617 N N . ASP A 1 79 ? 14.373 6.807 -3.029 1.00 91.19 79 ASP A N 1
ATOM 618 C CA . ASP A 1 79 ? 13.338 7.836 -2.950 1.00 91.19 79 ASP A CA 1
ATOM 619 C C . ASP A 1 79 ? 12.175 7.399 -3.853 1.00 91.19 79 ASP A C 1
ATOM 621 O O . ASP A 1 79 ? 12.397 7.029 -5.006 1.00 91.19 79 ASP A O 1
ATOM 625 N N . ILE A 1 80 ? 10.951 7.373 -3.329 1.00 93.56 80 ILE A N 1
ATOM 626 C CA . ILE A 1 80 ? 9.760 6.826 -3.990 1.00 93.56 80 ILE A CA 1
ATOM 627 C C . ILE A 1 80 ? 8.656 7.881 -3.994 1.00 93.56 80 ILE A C 1
ATOM 629 O O . ILE A 1 80 ? 8.383 8.500 -2.966 1.00 93.56 80 ILE A O 1
ATOM 633 N N . THR A 1 81 ? 7.955 8.011 -5.118 1.00 96.38 81 THR A N 1
ATOM 634 C CA . THR A 1 81 ? 6.689 8.750 -5.189 1.00 96.38 81 THR A CA 1
ATOM 635 C C . THR A 1 81 ? 5.566 7.781 -5.529 1.00 96.38 81 THR A C 1
ATOM 637 O O . THR A 1 81 ? 5.559 7.179 -6.605 1.00 96.38 81 THR A O 1
ATOM 640 N N . ILE A 1 82 ? 4.614 7.623 -4.609 1.00 97.62 82 ILE A N 1
ATOM 641 C CA . ILE A 1 82 ? 3.420 6.802 -4.794 1.00 97.62 82 ILE A CA 1
ATOM 642 C C . ILE A 1 82 ? 2.267 7.680 -5.284 1.00 97.62 82 ILE A C 1
ATOM 644 O O . ILE A 1 82 ? 1.793 8.564 -4.570 1.00 97.62 82 ILE A O 1
ATOM 648 N N . PHE A 1 83 ? 1.779 7.389 -6.483 1.00 97.94 83 PHE A N 1
ATOM 649 C CA . PHE A 1 83 ? 0.600 8.001 -7.079 1.00 97.94 83 PHE A CA 1
ATOM 650 C C . PHE A 1 83 ? -0.629 7.121 -6.822 1.00 97.94 83 PHE A C 1
ATOM 652 O O . PHE A 1 83 ? -0.611 5.913 -7.070 1.00 97.94 83 PHE A O 1
ATOM 659 N N . THR A 1 84 ? -1.705 7.722 -6.319 1.00 97.75 84 THR A N 1
ATOM 660 C CA . THR A 1 84 ? -2.994 7.048 -6.080 1.00 97.75 84 THR A CA 1
ATOM 661 C C . THR A 1 84 ? -4.144 8.041 -6.218 1.00 97.75 84 THR A C 1
ATOM 663 O O . THR A 1 84 ? -3.999 9.221 -5.892 1.00 97.75 84 THR A O 1
ATOM 666 N N . ASP A 1 85 ? -5.309 7.585 -6.667 1.00 95.81 85 ASP A N 1
ATOM 667 C CA . ASP A 1 85 ? -6.543 8.378 -6.651 1.00 95.81 85 ASP A CA 1
ATOM 668 C C . ASP A 1 85 ? -7.326 8.240 -5.325 1.00 95.81 85 ASP A C 1
ATOM 670 O O . ASP A 1 85 ? -8.335 8.919 -5.082 1.00 95.81 85 ASP A O 1
ATOM 674 N N . SER A 1 86 ? -6.813 7.445 -4.381 1.00 96.75 86 SER A N 1
ATOM 675 C CA . SER A 1 86 ? -7.440 7.236 -3.083 1.00 96.75 86 SER A CA 1
ATOM 676 C C . SER A 1 86 ? -7.075 8.322 -2.076 1.00 96.75 86 SER A C 1
ATOM 678 O O . SER A 1 86 ? -6.163 8.203 -1.249 1.00 96.75 86 SER A O 1
ATOM 680 N N . LYS A 1 87 ? -7.897 9.378 -2.033 1.00 96.44 87 LYS A N 1
ATOM 681 C CA . LYS A 1 87 ? -7.839 10.381 -0.948 1.00 96.44 87 LYS A CA 1
ATOM 682 C C . LYS A 1 87 ? -7.985 9.744 0.433 1.00 96.44 87 LYS A C 1
ATOM 684 O O . LYS A 1 87 ? -7.440 10.266 1.403 1.00 96.44 87 LYS A O 1
ATOM 689 N N . TYR A 1 88 ? -8.742 8.651 0.548 1.00 95.56 88 TYR A N 1
ATOM 690 C CA . TYR A 1 88 ? -8.869 7.921 1.807 1.00 95.56 88 TYR A CA 1
ATOM 691 C C . TYR A 1 88 ? -7.524 7.329 2.238 1.00 95.56 88 TYR A C 1
ATOM 693 O O . TYR A 1 88 ? -7.140 7.516 3.394 1.00 95.56 88 TYR A O 1
ATOM 701 N N . ALA A 1 89 ? -6.802 6.663 1.333 1.00 97.31 89 ALA A N 1
ATOM 702 C CA . ALA A 1 89 ? -5.517 6.052 1.646 1.00 97.31 89 ALA A CA 1
ATOM 703 C C . ALA A 1 89 ? -4.473 7.113 2.028 1.00 97.31 89 ALA A C 1
ATOM 705 O O . ALA A 1 89 ? -3.910 7.049 3.123 1.00 97.31 89 ALA A O 1
ATOM 706 N N . ILE A 1 90 ? -4.328 8.166 1.210 1.00 97.44 90 ILE A N 1
ATOM 707 C CA . ILE A 1 90 ? -3.416 9.290 1.489 1.00 97.44 90 ILE A CA 1
ATOM 708 C C . ILE A 1 90 ? -3.720 9.916 2.855 1.00 97.44 90 ILE A C 1
ATOM 710 O O . ILE A 1 90 ? -2.818 10.120 3.665 1.00 97.44 90 ILE A O 1
ATOM 714 N N . ASN A 1 91 ? -4.989 10.218 3.150 1.00 97.06 91 ASN A N 1
ATOM 715 C CA . ASN A 1 91 ? -5.348 10.831 4.428 1.00 97.06 91 ASN A CA 1
ATOM 716 C C . ASN A 1 91 ? -5.140 9.896 5.618 1.00 97.06 91 ASN A C 1
ATOM 718 O O . ASN A 1 91 ? -4.722 10.363 6.679 1.00 97.06 91 ASN A O 1
ATOM 722 N N . SER A 1 92 ? -5.403 8.601 5.443 1.00 96.50 92 SER A N 1
ATOM 723 C CA . SER A 1 92 ? -5.172 7.594 6.478 1.00 96.50 92 SER A CA 1
ATOM 724 C C . SER A 1 92 ? -3.705 7.561 6.881 1.00 96.50 92 SER A C 1
ATOM 726 O O . SER A 1 92 ? -3.423 7.624 8.073 1.00 96.50 92 SER A O 1
ATOM 728 N N . ILE A 1 93 ? -2.800 7.569 5.901 1.00 96.38 93 ILE A N 1
ATOM 729 C CA . ILE A 1 93 ? -1.354 7.428 6.106 1.00 96.38 93 ILE A CA 1
ATOM 730 C C . ILE A 1 93 ? -0.691 8.760 6.499 1.00 96.38 93 ILE A C 1
ATOM 732 O O . ILE A 1 93 ? 0.121 8.790 7.416 1.00 96.38 93 ILE A O 1
ATOM 736 N N . LYS A 1 94 ? -1.041 9.895 5.873 1.00 94.62 94 LYS A N 1
ATOM 737 C CA . LYS A 1 94 ? -0.356 11.184 6.131 1.00 94.62 94 LYS A CA 1
ATOM 738 C C . LYS A 1 94 ? -0.957 11.995 7.280 1.00 94.62 94 LYS A C 1
ATOM 740 O O . LYS A 1 94 ? -0.230 12.692 7.992 1.00 94.62 94 LYS A O 1
ATOM 745 N N . HIS A 1 95 ? -2.277 11.946 7.462 1.00 94.00 95 HIS A N 1
ATOM 746 C CA . HIS A 1 95 ? -2.983 12.907 8.318 1.00 94.00 95 HIS A CA 1
ATOM 747 C C . HIS A 1 95 ? -3.599 12.264 9.561 1.00 94.00 95 HIS A C 1
ATOM 749 O O . HIS A 1 95 ? -3.367 12.721 10.682 1.00 94.00 95 HIS A O 1
ATOM 755 N N . TRP A 1 96 ? -4.403 11.216 9.387 1.00 95.81 96 TRP A N 1
ATOM 756 C CA . TRP A 1 96 ? -5.220 10.665 10.467 1.00 95.81 96 TRP A CA 1
ATOM 757 C C . TRP A 1 96 ? -4.439 9.743 11.400 1.00 95.81 96 TRP A C 1
ATOM 759 O O . TRP A 1 96 ? -4.734 9.720 12.599 1.00 95.81 96 TRP A O 1
ATOM 769 N N . ILE A 1 97 ? -3.405 9.066 10.893 1.00 95.25 97 ILE A N 1
ATOM 770 C CA . ILE A 1 97 ? -2.605 8.114 11.668 1.00 95.25 97 ILE A CA 1
ATOM 771 C C . ILE A 1 97 ? -2.051 8.694 12.969 1.00 95.25 97 ILE A C 1
ATOM 773 O O . ILE A 1 97 ? -2.097 8.033 14.002 1.00 95.25 97 ILE A O 1
ATOM 777 N N . LYS A 1 98 ? -1.620 9.963 12.969 1.00 94.56 98 LYS A N 1
ATOM 778 C CA . LYS A 1 98 ? -1.064 10.629 14.160 1.00 94.56 98 LYS A CA 1
ATOM 779 C C . LYS A 1 98 ? -2.072 10.652 15.307 1.00 94.56 98 LYS A C 1
ATOM 781 O O . LYS A 1 98 ? -1.734 10.348 16.447 1.00 94.56 98 LYS A O 1
ATOM 786 N N . LYS A 1 99 ? -3.330 10.972 14.993 1.00 95.38 99 LYS A N 1
ATOM 787 C CA . LYS A 1 99 ? -4.423 10.985 15.970 1.00 95.38 99 LYS A CA 1
ATOM 788 C C . LYS A 1 99 ? -4.828 9.567 16.369 1.00 95.38 99 LYS A C 1
ATOM 790 O O . LYS A 1 99 ? -5.125 9.337 17.538 1.00 95.38 99 LYS A O 1
ATOM 795 N N . TRP A 1 100 ? -4.832 8.630 15.422 1.00 96.25 100 TRP A N 1
ATOM 796 C CA . TRP A 1 100 ? -5.195 7.238 15.685 1.00 96.25 100 TRP A CA 1
ATOM 797 C C . TRP A 1 100 ? -4.192 6.519 16.588 1.00 96.25 100 TRP A C 1
ATOM 799 O O . TRP A 1 100 ? -4.606 5.876 17.550 1.00 96.25 100 TRP A O 1
ATOM 809 N N . LYS A 1 101 ? -2.888 6.717 16.374 1.00 94.12 101 LYS A N 1
ATOM 810 C CA . LYS A 1 101 ? -1.831 6.227 17.272 1.00 94.12 101 LYS A CA 1
ATOM 811 C C . LYS A 1 101 ? -2.038 6.729 18.709 1.00 94.12 101 LYS A C 1
ATOM 813 O O . LYS A 1 101 ? -1.933 5.959 19.656 1.00 94.12 101 LYS A O 1
ATOM 818 N N . GLN A 1 102 ? -2.406 8.002 18.879 1.00 94.75 102 GLN A N 1
ATOM 819 C CA . GLN A 1 102 ? -2.611 8.613 20.201 1.00 94.75 102 GLN A CA 1
ATOM 820 C C . GLN A 1 102 ? -3.895 8.162 20.907 1.00 94.75 102 GLN A C 1
ATOM 822 O O . GLN A 1 102 ? -3.949 8.163 22.134 1.00 94.75 102 GLN A O 1
ATOM 827 N N . ASN A 1 103 ? -4.942 7.804 20.162 1.00 94.19 103 ASN A N 1
ATOM 828 C CA . ASN A 1 103 ? -6.255 7.498 20.732 1.00 94.19 103 ASN A CA 1
ATOM 829 C C . ASN A 1 103 ? -6.604 5.999 20.735 1.00 94.19 103 ASN A C 1
ATOM 831 O O . ASN A 1 103 ? -7.776 5.640 20.884 1.00 94.19 103 ASN A O 1
ATOM 835 N N . GLY A 1 104 ? -5.598 5.134 20.571 1.00 93.94 104 GLY A N 1
ATOM 836 C CA . GLY A 1 104 ? -5.768 3.681 20.579 1.00 93.94 104 GLY A CA 1
ATOM 837 C C . GLY A 1 104 ? -6.568 3.166 19.382 1.00 93.94 104 GLY A C 1
ATOM 838 O O . GLY A 1 104 ? -7.409 2.283 19.546 1.00 93.94 104 GLY A O 1
ATOM 839 N N . TRP A 1 105 ? -6.337 3.742 18.199 1.00 94.50 105 TRP A N 1
ATOM 840 C CA . TRP A 1 105 ? -6.947 3.349 16.925 1.00 94.50 105 TRP A CA 1
ATOM 841 C C . TRP A 1 105 ? -8.471 3.448 16.912 1.00 94.50 105 TRP A C 1
ATOM 843 O O . TRP A 1 105 ? -9.181 2.567 16.415 1.00 94.50 105 TRP A O 1
ATOM 853 N N . ARG A 1 106 ? -8.997 4.558 17.442 1.00 92.38 106 ARG A N 1
ATOM 854 C CA . ARG A 1 106 ? -10.436 4.847 17.463 1.00 92.38 106 ARG A CA 1
ATOM 855 C C . ARG A 1 106 ? -10.809 6.000 16.535 1.00 92.38 106 ARG A C 1
ATOM 857 O O . ARG A 1 106 ? -10.132 7.023 16.454 1.00 92.38 106 ARG A O 1
ATOM 864 N N . ASN A 1 107 ? -11.924 5.858 15.829 1.00 90.19 107 ASN A N 1
ATOM 865 C CA . ASN A 1 107 ? -12.486 6.915 14.998 1.00 90.19 107 ASN A CA 1
ATOM 866 C C . ASN A 1 107 ? -13.249 7.952 15.848 1.00 90.19 107 ASN A C 1
ATOM 868 O O . ASN A 1 107 ? -13.361 7.827 17.068 1.00 90.19 107 ASN A O 1
ATOM 872 N N . SER A 1 108 ? -13.801 8.987 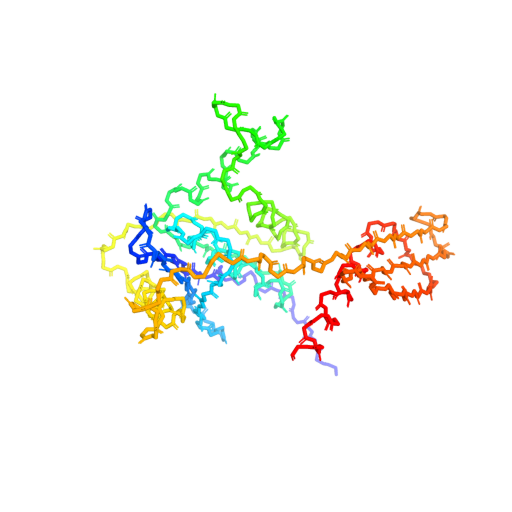15.207 1.00 89.00 108 SER A N 1
ATOM 873 C CA . SER A 1 108 ? -14.567 10.049 15.885 1.00 89.00 108 SER A CA 1
ATOM 874 C C . SER A 1 108 ? -15.822 9.554 16.614 1.00 89.00 108 SER A C 1
ATOM 876 O O . SER A 1 108 ? -16.312 10.241 17.502 1.00 89.00 108 SER A O 1
ATOM 878 N N . GLN A 1 109 ? -16.323 8.365 16.273 1.00 91.06 109 GLN A N 1
ATOM 879 C CA . GLN A 1 109 ? -17.461 7.713 16.925 1.00 91.06 109 GLN A CA 1
ATOM 880 C C . GLN A 1 109 ? -17.025 6.756 18.050 1.00 91.06 109 GLN A C 1
ATOM 882 O O . GLN A 1 109 ? -17.843 5.998 18.565 1.00 91.06 109 GLN A O 1
ATOM 887 N N . GLY A 1 110 ? -15.734 6.721 18.396 1.00 90.56 110 GLY A N 1
ATOM 888 C CA . GLY A 1 110 ? -15.181 5.832 19.419 1.00 90.56 110 GLY A CA 1
ATOM 889 C C . GLY A 1 110 ? -15.058 4.364 18.996 1.00 90.56 110 GLY A C 1
ATOM 890 O O . GLY A 1 110 ? -14.658 3.532 19.813 1.00 90.56 110 GLY A O 1
ATOM 891 N N . LYS A 1 111 ? -15.370 4.024 17.740 1.00 92.75 111 LYS A N 1
ATOM 892 C CA . LYS A 1 111 ? -15.217 2.667 17.189 1.00 92.75 111 LYS A CA 1
ATOM 893 C C . LYS A 1 111 ? -13.793 2.447 16.696 1.00 92.75 111 LYS A C 1
ATOM 895 O O . LYS A 1 111 ? -13.114 3.407 16.344 1.00 92.75 111 LYS A O 1
ATOM 900 N N . ARG A 1 112 ? -13.364 1.187 16.624 1.00 93.19 112 ARG A N 1
ATOM 901 C CA . ARG A 1 112 ? -12.078 0.814 16.018 1.00 93.19 112 ARG A CA 1
ATOM 902 C C . ARG A 1 112 ? -12.021 1.308 14.569 1.00 93.19 112 ARG A C 1
ATOM 904 O O . ARG A 1 112 ? -13.021 1.230 13.851 1.00 93.19 112 ARG A O 1
ATOM 911 N N . VAL A 1 113 ? -10.886 1.870 14.171 1.00 92.88 113 VAL A N 1
ATOM 912 C CA . VAL A 1 113 ? -10.662 2.364 12.808 1.00 92.88 113 VAL A CA 1
ATOM 913 C C . VAL A 1 113 ? -10.688 1.185 11.832 1.00 92.88 113 VAL A C 1
ATOM 915 O O . VAL A 1 113 ? -10.177 0.106 12.122 1.00 92.88 113 VAL A O 1
ATOM 918 N N . HIS A 1 114 ? -11.327 1.369 10.678 1.00 90.25 114 HIS A N 1
ATOM 919 C CA . HIS A 1 114 ? -11.296 0.362 9.618 1.00 90.25 114 HIS A CA 1
ATOM 920 C C . HIS A 1 114 ? -9.897 0.281 9.009 1.00 90.25 114 HIS A C 1
ATOM 922 O O . HIS A 1 114 ? -9.281 1.317 8.774 1.00 90.25 114 HIS A O 1
ATOM 928 N N . ASN A 1 115 ? -9.448 -0.942 8.711 1.00 92.88 115 ASN A N 1
ATOM 929 C CA . ASN A 1 115 ? -8.123 -1.233 8.152 1.00 92.88 115 ASN A CA 1
ATOM 930 C C . ASN A 1 115 ? -6.957 -0.782 9.046 1.00 92.88 115 ASN A C 1
ATOM 932 O O . ASN A 1 115 ? -5.855 -0.583 8.557 1.00 92.88 115 ASN A O 1
ATOM 936 N N . ASP A 1 116 ? -7.181 -0.615 10.348 1.00 91.50 116 ASP A N 1
ATOM 937 C CA . ASP A 1 116 ? -6.162 -0.123 11.274 1.00 91.50 116 ASP A CA 1
ATOM 938 C C . ASP A 1 116 ? -4.903 -0.990 11.346 1.00 91.50 116 ASP A C 1
ATOM 940 O O . ASP A 1 116 ? -3.821 -0.436 11.473 1.00 91.50 116 ASP A O 1
ATOM 944 N N . LEU A 1 117 ? -5.017 -2.318 11.257 1.00 92.31 117 LEU A N 1
ATOM 945 C CA . LEU A 1 117 ? -3.855 -3.214 11.189 1.00 92.31 117 LEU A CA 1
ATOM 946 C C . LEU A 1 117 ? -3.042 -2.958 9.915 1.00 92.31 117 LEU A C 1
ATOM 948 O O . LEU A 1 117 ? -1.868 -2.643 10.004 1.00 92.31 117 LEU A O 1
ATOM 952 N N . LEU A 1 118 ? -3.695 -2.939 8.751 1.00 92.12 118 LEU A N 1
ATOM 953 C CA . LEU A 1 118 ? -3.031 -2.649 7.478 1.00 92.12 118 LEU A CA 1
ATOM 954 C C . LEU A 1 118 ? -2.382 -1.252 7.461 1.00 92.12 118 LEU A C 1
ATOM 956 O O . LEU A 1 118 ? -1.296 -1.071 6.926 1.00 92.12 118 LEU A O 1
ATOM 960 N N . ILE A 1 119 ? -3.027 -0.253 8.070 1.00 96.19 119 ILE A N 1
ATOM 961 C CA . ILE A 1 119 ? -2.465 1.100 8.189 1.00 96.19 119 ILE A CA 1
ATOM 962 C C . ILE A 1 119 ? -1.247 1.112 9.130 1.00 96.19 119 ILE A C 1
ATOM 964 O O . ILE A 1 119 ? -0.312 1.864 8.874 1.00 96.19 119 ILE A O 1
ATOM 968 N N . GLN A 1 120 ? -1.244 0.298 10.192 1.00 96.06 120 GLN A N 1
ATOM 969 C CA . GLN A 1 120 ? -0.075 0.108 11.065 1.00 96.06 120 GLN A CA 1
ATOM 970 C C . GLN A 1 120 ? 1.081 -0.550 10.318 1.00 96.06 120 GLN A C 1
ATOM 972 O O . GLN A 1 120 ? 2.206 -0.077 10.431 1.00 96.06 120 GLN A O 1
ATOM 977 N N . ASP A 1 121 ? 0.799 -1.582 9.526 1.00 95.69 121 ASP A N 1
ATOM 978 C CA . ASP A 1 121 ? 1.819 -2.283 8.746 1.00 95.69 121 ASP A CA 1
ATOM 979 C C . ASP A 1 121 ? 2.460 -1.340 7.715 1.00 95.69 121 ASP A C 1
ATOM 981 O O . ASP A 1 121 ? 3.683 -1.254 7.621 1.00 95.69 121 ASP A O 1
ATOM 985 N N . ILE A 1 122 ? 1.645 -0.553 7.000 1.00 97.31 122 ILE A N 1
ATOM 986 C CA . ILE A 1 122 ? 2.120 0.483 6.067 1.00 97.31 122 ILE A CA 1
ATOM 987 C C . ILE A 1 122 ? 3.022 1.498 6.769 1.00 97.31 122 ILE A C 1
ATOM 989 O O . ILE A 1 122 ? 4.075 1.859 6.253 1.00 97.31 122 ILE A O 1
ATOM 993 N N . ASP A 1 123 ? 2.615 1.969 7.940 1.00 97.31 123 ASP A N 1
ATOM 994 C CA . ASP A 1 123 ? 3.374 2.945 8.711 1.00 97.31 123 ASP A CA 1
ATOM 995 C C . ASP A 1 123 ? 4.701 2.383 9.238 1.00 97.31 123 ASP A C 1
ATOM 997 O O . ASP A 1 123 ? 5.715 3.070 9.130 1.00 97.31 123 ASP A O 1
ATOM 1001 N N . SER A 1 124 ? 4.737 1.118 9.666 1.00 96.56 124 SER A N 1
ATOM 1002 C CA . SER A 1 124 ? 5.991 0.427 9.990 1.00 96.56 124 SER A CA 1
ATOM 1003 C C . SER A 1 124 ? 6.914 0.334 8.772 1.00 96.56 124 SER A C 1
ATOM 1005 O O . SER A 1 124 ? 8.095 0.647 8.875 1.00 96.56 124 SER A O 1
ATOM 1007 N N . MET A 1 125 ? 6.385 -0.028 7.597 1.00 96.62 125 MET A N 1
ATOM 1008 C CA . MET A 1 125 ? 7.188 -0.111 6.371 1.00 96.62 125 MET A CA 1
ATOM 1009 C C . MET A 1 125 ? 7.757 1.251 5.949 1.00 96.62 125 MET A C 1
ATOM 1011 O O . MET A 1 125 ? 8.884 1.329 5.464 1.00 96.62 125 MET A O 1
ATOM 1015 N N . LEU A 1 126 ? 7.005 2.338 6.147 1.00 95.50 126 LEU A N 1
ATOM 1016 C CA . LEU A 1 126 ? 7.498 3.697 5.904 1.00 95.50 126 LEU A CA 1
ATOM 1017 C C . LEU A 1 126 ? 8.641 4.068 6.859 1.00 95.50 126 LEU A C 1
ATOM 1019 O O . LEU A 1 126 ? 9.619 4.686 6.432 1.00 95.50 126 LEU A O 1
ATOM 1023 N N . GLU A 1 127 ? 8.533 3.691 8.136 1.00 94.19 127 GLU A N 1
ATOM 1024 C CA . GLU A 1 127 ? 9.606 3.873 9.119 1.00 94.19 127 GLU A CA 1
ATOM 1025 C C . GLU A 1 127 ? 10.858 3.064 8.733 1.00 94.19 127 GLU A C 1
ATOM 1027 O O . GLU A 1 127 ? 11.964 3.610 8.771 1.00 94.19 127 GLU A O 1
ATOM 1032 N N . ASP A 1 128 ? 10.690 1.822 8.270 1.00 92.31 128 ASP A N 1
ATOM 1033 C CA . ASP A 1 128 ? 11.783 0.953 7.817 1.00 92.31 128 ASP A CA 1
ATOM 1034 C C . ASP A 1 128 ? 12.496 1.503 6.568 1.00 92.31 128 ASP A C 1
ATOM 1036 O O . ASP A 1 128 ? 13.729 1.524 6.519 1.00 92.31 128 ASP A O 1
ATOM 1040 N N . ILE A 1 129 ? 11.752 2.018 5.579 1.00 91.38 129 ILE A N 1
ATOM 1041 C CA . ILE A 1 129 ? 12.327 2.667 4.385 1.00 91.38 129 ILE A CA 1
ATOM 1042 C C . ILE A 1 129 ? 13.142 3.902 4.786 1.00 91.38 129 ILE A C 1
ATOM 1044 O O . ILE A 1 129 ? 14.278 4.080 4.340 1.00 91.38 129 ILE A O 1
ATOM 1048 N N . ASN A 1 130 ? 12.594 4.738 5.669 1.00 92.19 130 ASN A N 1
ATOM 1049 C CA . ASN A 1 130 ? 13.302 5.915 6.168 1.00 92.19 130 ASN A CA 1
ATOM 1050 C C . ASN A 1 130 ? 14.570 5.523 6.947 1.00 92.19 130 ASN A C 1
ATOM 1052 O O . ASN A 1 130 ? 15.617 6.154 6.798 1.00 92.19 130 ASN A O 1
ATOM 1056 N N . TYR A 1 131 ? 14.515 4.447 7.738 1.00 89.69 131 TYR A N 1
ATOM 1057 C CA . TYR A 1 131 ? 15.679 3.918 8.450 1.00 89.69 131 TYR A CA 1
ATOM 1058 C C . TYR A 1 131 ? 16.770 3.400 7.497 1.00 89.69 131 TYR A C 1
ATOM 1060 O O . TYR A 1 131 ? 17.957 3.626 7.741 1.00 89.69 131 TYR A O 1
ATOM 1068 N N . ALA A 1 132 ? 16.384 2.769 6.383 1.00 87.81 132 ALA A N 1
ATOM 1069 C CA . ALA A 1 132 ? 17.294 2.352 5.312 1.00 87.81 132 ALA A CA 1
ATOM 1070 C C . ALA A 1 132 ? 17.884 3.536 4.509 1.00 87.81 132 ALA A C 1
ATOM 1072 O O . ALA A 1 132 ? 18.818 3.366 3.718 1.00 87.81 132 ALA A O 1
ATOM 1073 N N . GLY A 1 133 ? 17.387 4.755 4.738 1.00 88.69 133 GLY A N 1
ATOM 1074 C CA . GLY A 1 133 ? 17.849 5.982 4.097 1.00 88.69 133 GLY A CA 1
ATOM 1075 C C . GLY A 1 133 ? 17.168 6.295 2.764 1.00 88.69 133 GLY A C 1
ATOM 1076 O O . GLY A 1 133 ? 17.697 7.128 2.025 1.00 88.69 133 GLY A O 1
ATOM 1077 N N . GLY A 1 134 ? 16.052 5.628 2.454 1.00 92.38 134 GLY A N 1
ATOM 1078 C CA . GLY A 1 134 ? 15.118 6.024 1.400 1.00 92.38 134 GLY A CA 1
ATOM 1079 C C . GLY A 1 134 ? 14.048 6.990 1.916 1.00 92.38 134 GLY A C 1
ATOM 1080 O O . GLY A 1 134 ? 14.039 7.381 3.085 1.00 92.38 134 GLY A O 1
ATOM 1081 N N . SER A 1 135 ? 13.118 7.376 1.047 1.00 94.25 135 SER A N 1
ATOM 1082 C CA . SER A 1 135 ? 11.980 8.224 1.414 1.00 94.25 135 SER A CA 1
ATOM 1083 C C . SER A 1 135 ? 10.758 7.900 0.562 1.00 94.25 135 SER A C 1
ATOM 1085 O O . SER A 1 135 ? 10.889 7.377 -0.541 1.00 94.25 135 SER A O 1
ATOM 1087 N N . VAL A 1 136 ? 9.558 8.177 1.078 1.00 96.25 136 VAL A N 1
ATOM 1088 C CA . VAL A 1 136 ? 8.304 7.945 0.350 1.00 96.25 136 VAL A CA 1
ATOM 1089 C C . VAL A 1 136 ? 7.430 9.184 0.420 1.00 96.25 136 VAL A C 1
ATOM 1091 O O . VAL A 1 136 ? 7.041 9.621 1.504 1.00 96.25 136 VAL A O 1
ATOM 1094 N N . GLU A 1 137 ? 7.062 9.700 -0.744 1.00 96.81 137 GLU A N 1
ATOM 1095 C CA . GLU A 1 137 ? 6.032 10.717 -0.897 1.00 96.81 137 GLU A CA 1
ATOM 1096 C C . GLU A 1 137 ? 4.777 10.145 -1.550 1.00 96.81 137 GLU A C 1
ATOM 1098 O O . GLU A 1 137 ? 4.817 9.153 -2.273 1.00 96.81 137 GLU A O 1
ATOM 1103 N N . PHE A 1 138 ? 3.642 10.785 -1.274 1.00 97.31 138 PHE A N 1
ATOM 1104 C CA . PHE A 1 138 ? 2.351 10.409 -1.845 1.00 97.31 138 PHE A CA 1
ATOM 1105 C C . PHE A 1 138 ? 1.765 11.579 -2.616 1.00 97.31 138 PHE A C 1
ATOM 1107 O O . PHE A 1 138 ? 1.612 12.672 -2.055 1.00 97.31 138 PHE A O 1
ATOM 1114 N N . GLU A 1 139 ? 1.354 11.309 -3.848 1.00 96.88 139 GLU A N 1
ATOM 1115 C CA . GLU A 1 139 ? 0.694 12.260 -4.728 1.00 96.88 139 GLU A CA 1
ATOM 1116 C C . GLU A 1 139 ? -0.691 11.762 -5.137 1.00 96.88 139 GLU A C 1
ATOM 1118 O O . GLU A 1 139 ? -0.903 10.595 -5.470 1.00 96.88 139 GLU A O 1
ATOM 1123 N N . TYR A 1 140 ? -1.659 12.677 -5.090 1.00 96.81 140 TYR A N 1
ATOM 1124 C CA . TYR A 1 140 ? -3.002 12.403 -5.574 1.00 96.81 140 TYR A CA 1
ATOM 1125 C C . TYR A 1 140 ? -3.042 12.570 -7.090 1.00 96.81 140 TYR A C 1
ATOM 1127 O O . TYR A 1 140 ? -2.698 13.636 -7.601 1.00 96.81 140 TYR A O 1
ATOM 1135 N N . VAL A 1 141 ? -3.550 11.558 -7.784 1.00 94.62 141 VAL A N 1
ATOM 1136 C CA . VAL A 1 141 ? -3.900 11.646 -9.205 1.00 94.62 141 VAL A CA 1
ATOM 1137 C C . VAL A 1 141 ? -5.408 11.583 -9.363 1.00 94.62 141 VAL A C 1
ATOM 1139 O O . VAL A 1 141 ? -6.107 10.920 -8.604 1.00 94.62 141 VAL A O 1
ATOM 1142 N N . GLU A 1 142 ? -5.947 12.315 -10.331 1.00 90.75 142 GLU A N 1
ATOM 1143 C CA . GLU A 1 142 ? -7.381 12.276 -10.580 1.00 90.75 142 GLU A CA 1
ATOM 1144 C C . GLU A 1 142 ? -7.760 10.983 -11.313 1.00 90.75 142 GLU A C 1
ATOM 1146 O O . GLU A 1 142 ? -7.207 10.667 -12.372 1.00 90.75 142 GLU A O 1
ATOM 1151 N N . ALA A 1 143 ? -8.721 10.246 -10.754 1.00 83.81 143 ALA A N 1
ATOM 1152 C CA . ALA A 1 143 ? -9.289 9.063 -11.383 1.00 83.81 143 ALA A CA 1
ATOM 1153 C C . ALA A 1 143 ? -9.841 9.404 -12.779 1.00 83.81 143 ALA A C 1
ATOM 1155 O O . ALA A 1 143 ? -10.528 10.409 -12.954 1.00 83.81 143 ALA A O 1
ATOM 1156 N N . HIS A 1 144 ? -9.569 8.550 -13.769 1.00 76.12 144 HIS A N 1
ATOM 1157 C CA . HIS A 1 144 ? -10.090 8.681 -15.141 1.00 76.12 144 HIS A CA 1
ATOM 1158 C C . HIS A 1 144 ? -9.750 10.005 -15.859 1.00 76.12 144 HIS A C 1
ATOM 1160 O O . HIS A 1 144 ? -10.503 10.466 -16.715 1.00 76.12 144 HIS A O 1
ATOM 1166 N N . SER A 1 145 ? -8.601 10.604 -15.532 1.00 80.81 145 SER A N 1
ATOM 1167 C CA . SER A 1 145 ? -8.127 11.875 -16.104 1.00 80.81 145 SER A CA 1
ATOM 1168 C C . SER A 1 145 ? -7.191 11.736 -17.317 1.00 80.81 145 SER A C 1
ATOM 1170 O O . SER A 1 145 ? -6.633 12.732 -17.775 1.00 80.81 145 SER A O 1
ATOM 1172 N N . GLY A 1 146 ? -6.995 10.526 -17.860 1.00 83.44 146 GLY A N 1
ATOM 1173 C CA . GLY A 1 146 ? -6.081 10.287 -18.985 1.00 83.44 146 GLY A CA 1
ATOM 1174 C C . GLY A 1 146 ? -4.629 9.995 -18.587 1.00 83.44 146 GLY A C 1
ATOM 1175 O O . GLY A 1 146 ? -3.769 9.884 -19.463 1.00 83.44 146 GLY A O 1
ATOM 1176 N N . ASN A 1 147 ? -4.318 9.863 -17.289 1.00 92.31 147 ASN A N 1
ATOM 1177 C CA . ASN A 1 147 ? -3.003 9.384 -16.860 1.00 92.31 147 ASN A CA 1
ATOM 1178 C C . ASN A 1 147 ? -2.868 7.886 -17.179 1.00 92.31 147 ASN A C 1
ATOM 1180 O O . ASN A 1 147 ? -3.495 7.039 -16.540 1.00 92.31 147 ASN A O 1
ATOM 1184 N N . TRP A 1 148 ? -2.008 7.567 -18.148 1.00 94.62 148 TRP A N 1
ATOM 1185 C CA . TRP A 1 148 ? -1.820 6.205 -18.649 1.00 94.62 148 TRP A CA 1
ATOM 1186 C C . TRP A 1 148 ? -1.430 5.193 -17.563 1.00 94.62 148 TRP A C 1
ATOM 1188 O O . TRP A 1 148 ? -1.921 4.063 -17.576 1.00 94.62 148 TRP A O 1
ATOM 1198 N N . PHE A 1 149 ? -0.559 5.572 -16.623 1.00 96.00 149 PHE A N 1
ATOM 1199 C CA . PHE A 1 149 ? -0.094 4.669 -15.569 1.00 96.00 149 PHE A CA 1
ATOM 1200 C C . PHE A 1 149 ? -1.192 4.406 -14.537 1.00 96.00 149 PHE A C 1
ATOM 1202 O O . PHE A 1 149 ? -1.393 3.253 -14.154 1.00 96.00 149 PHE A O 1
ATOM 1209 N N . ASN A 1 150 ? -1.964 5.434 -14.170 1.00 95.38 150 ASN A N 1
ATOM 1210 C CA . ASN A 1 150 ? -3.121 5.274 -13.289 1.00 95.38 150 ASN A CA 1
ATOM 1211 C C . ASN A 1 150 ? -4.212 4.403 -13.935 1.00 95.38 150 ASN A C 1
ATOM 1213 O O . ASN A 1 150 ? -4.713 3.466 -13.324 1.00 95.38 150 ASN A O 1
ATOM 1217 N N . GLU A 1 151 ? -4.530 4.635 -15.211 1.00 95.75 151 GLU A N 1
ATOM 1218 C CA . GLU A 1 151 ? -5.495 3.805 -15.951 1.00 95.75 151 GLU A CA 1
ATOM 1219 C C . GLU A 1 151 ? -5.027 2.353 -16.108 1.00 95.75 151 GLU A C 1
ATOM 1221 O O . GLU A 1 151 ? -5.824 1.408 -16.101 1.00 95.75 151 GLU A O 1
ATOM 1226 N N . LYS A 1 152 ? -3.715 2.148 -16.250 1.00 96.62 152 LYS A N 1
ATOM 1227 C CA . LYS A 1 152 ? -3.123 0.813 -16.266 1.00 96.62 152 LYS A CA 1
ATOM 1228 C C . LYS A 1 152 ? -3.258 0.134 -14.902 1.00 96.62 152 LYS A C 1
ATOM 1230 O O . LYS A 1 152 ? -3.592 -1.054 -14.895 1.00 96.62 152 LYS A O 1
ATOM 1235 N N . ALA A 1 153 ? -3.040 0.852 -13.798 1.00 97.12 153 ALA A N 1
ATOM 1236 C CA . ALA A 1 153 ? -3.240 0.341 -12.444 1.00 97.12 153 ALA A CA 1
ATOM 1237 C C . ALA A 1 153 ? -4.711 -0.059 -12.220 1.00 97.12 153 ALA A C 1
ATOM 1239 O O . ALA A 1 153 ? -4.963 -1.226 -11.918 1.00 97.12 153 ALA A O 1
ATOM 1240 N N . ASP A 1 154 ? -5.672 0.816 -12.544 1.00 96.81 154 ASP A N 1
ATOM 1241 C CA . ASP A 1 154 ? -7.121 0.534 -12.485 1.00 96.81 154 ASP A CA 1
ATOM 1242 C C . ASP A 1 154 ? -7.511 -0.732 -13.263 1.00 96.81 154 ASP A C 1
ATOM 1244 O O . ASP A 1 154 ? -8.192 -1.637 -12.762 1.00 96.81 154 ASP A O 1
ATOM 1248 N N . ARG A 1 155 ? -7.012 -0.870 -14.496 1.00 97.25 155 ARG A N 1
ATOM 1249 C CA . ARG A 1 155 ? -7.272 -2.061 -15.315 1.00 97.25 155 ARG A CA 1
ATOM 1250 C C . ARG A 1 155 ? -6.711 -3.334 -14.678 1.00 97.25 155 ARG A C 1
ATOM 1252 O O . ARG A 1 155 ? -7.340 -4.394 -14.773 1.00 97.25 155 ARG A O 1
ATOM 1259 N N . LEU A 1 156 ? -5.522 -3.270 -14.081 1.00 97.88 156 LEU A N 1
ATOM 1260 C CA . LEU A 1 156 ? -4.889 -4.417 -13.431 1.00 97.88 156 LEU A CA 1
ATOM 1261 C C . LEU A 1 156 ? -5.587 -4.786 -12.115 1.00 97.88 156 LEU A C 1
ATOM 1263 O O . LEU A 1 156 ? -5.823 -5.975 -11.885 1.00 97.88 156 LEU A O 1
ATOM 1267 N N . ALA A 1 157 ? -6.003 -3.807 -11.312 1.00 97.19 157 ALA A N 1
ATOM 1268 C CA . ALA A 1 157 ? -6.747 -4.031 -10.075 1.00 97.19 157 ALA A CA 1
ATOM 1269 C C . ALA A 1 157 ? -8.119 -4.659 -10.363 1.00 97.19 157 ALA A C 1
ATOM 1271 O O . ALA A 1 157 ? -8.490 -5.675 -9.767 1.00 97.19 157 ALA A O 1
ATOM 1272 N N . LYS A 1 158 ? -8.839 -4.161 -11.379 1.00 96.38 158 LYS A N 1
ATOM 1273 C CA . LYS A 1 158 ? -10.075 -4.792 -11.878 1.00 96.38 158 LYS A CA 1
ATOM 1274 C C . LYS A 1 158 ? -9.829 -6.222 -12.348 1.00 96.38 158 LYS A C 1
ATOM 1276 O O . LYS A 1 158 ? -10.592 -7.127 -12.007 1.00 96.38 158 LYS A O 1
ATOM 1281 N N . LYS A 1 159 ? -8.751 -6.464 -13.103 1.00 96.69 159 LYS A N 1
ATOM 1282 C CA . LYS A 1 159 ? -8.369 -7.814 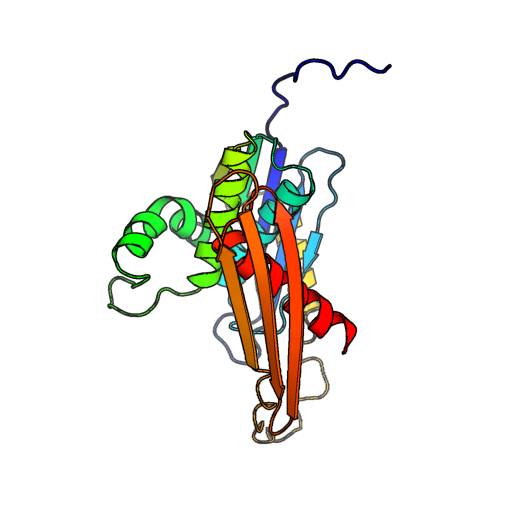-13.547 1.00 96.69 159 LYS A CA 1
ATOM 1283 C C . LYS A 1 159 ? -8.113 -8.749 -12.361 1.00 96.69 159 LYS A C 1
ATOM 1285 O O . LYS A 1 159 ? -8.569 -9.893 -12.406 1.00 96.69 159 LYS A O 1
ATOM 1290 N N . ALA A 1 160 ? -7.421 -8.287 -11.319 1.00 96.25 160 ALA A N 1
ATOM 1291 C CA . ALA A 1 160 ? -7.257 -9.038 -10.077 1.00 96.25 160 ALA A CA 1
ATOM 1292 C C . ALA A 1 160 ? -8.610 -9.354 -9.428 1.00 96.25 160 ALA A C 1
ATOM 1294 O O . ALA A 1 160 ? -8.888 -10.516 -9.137 1.00 96.25 160 ALA A O 1
ATOM 1295 N N . ALA A 1 161 ? -9.476 -8.352 -9.273 1.00 93.94 161 ALA A N 1
ATOM 1296 C CA . ALA A 1 161 ? -10.788 -8.522 -8.661 1.00 93.94 161 ALA A CA 1
ATOM 1297 C C . ALA A 1 161 ? -11.661 -9.538 -9.419 1.00 93.94 161 ALA A C 1
ATOM 1299 O O . ALA A 1 161 ? -12.319 -10.375 -8.803 1.00 93.94 161 ALA A O 1
ATOM 1300 N N . PHE A 1 162 ? -11.638 -9.536 -10.757 1.00 92.62 162 PHE A N 1
ATOM 1301 C CA . PHE A 1 162 ? -12.344 -10.542 -11.558 1.00 92.62 162 PHE A CA 1
ATOM 1302 C C . PHE A 1 162 ? -11.794 -11.956 -11.350 1.00 92.62 162 PHE A C 1
ATOM 1304 O O . PHE A 1 162 ? -12.589 -12.893 -11.232 1.00 92.62 162 PHE A O 1
ATOM 1311 N N . LYS A 1 163 ? -10.464 -12.096 -11.278 1.00 91.75 163 LYS A N 1
ATOM 1312 C CA . LYS A 1 163 ? -9.771 -13.369 -11.027 1.00 91.75 163 LYS A CA 1
ATOM 1313 C C . LYS A 1 163 ? -9.932 -13.887 -9.602 1.00 91.75 163 LYS A C 1
ATOM 1315 O O . LYS A 1 163 ? -9.714 -15.075 -9.390 1.00 91.75 163 LYS A O 1
ATOM 1320 N N . ASN A 1 164 ? -10.306 -13.030 -8.654 1.00 90.62 164 ASN A N 1
ATOM 1321 C CA . ASN A 1 164 ? -10.531 -13.434 -7.276 1.00 90.62 164 ASN A CA 1
ATOM 1322 C C . ASN A 1 164 ? -11.599 -14.556 -7.247 1.00 90.62 164 ASN A C 1
ATOM 1324 O O . ASN A 1 164 ? -12.731 -14.320 -7.702 1.00 90.62 164 ASN A O 1
ATOM 1328 N N . PRO A 1 165 ? -11.248 -15.776 -6.783 1.00 86.88 165 PRO A N 1
ATOM 1329 C CA . PRO A 1 165 ? -12.108 -16.956 -6.870 1.00 86.88 165 PRO A CA 1
ATOM 1330 C C . PRO A 1 165 ? -13.247 -16.934 -5.851 1.00 86.88 165 PRO A C 1
ATOM 1332 O O . PRO A 1 165 ? -14.128 -17.798 -5.916 1.00 86.88 165 PRO A O 1
ATOM 1335 N N . LEU A 1 166 ? -13.255 -15.947 -4.943 1.00 79.19 166 LEU A N 1
ATOM 1336 C CA . LEU A 1 166 ? -14.391 -15.678 -4.075 1.00 79.19 166 LEU A CA 1
ATOM 1337 C C . LEU A 1 166 ? -15.668 -15.627 -4.926 1.00 79.19 166 LEU A C 1
ATOM 1339 O O . LEU A 1 166 ? -15.792 -14.823 -5.855 1.00 79.19 166 LEU A O 1
ATOM 1343 N N . TYR A 1 167 ? -16.604 -16.520 -4.603 1.00 64.75 167 TYR A N 1
ATOM 1344 C CA . TYR A 1 167 ? -17.908 -16.661 -5.255 1.00 64.75 167 TYR A CA 1
ATOM 1345 C C . TYR A 1 167 ? -17.882 -17.149 -6.722 1.00 64.75 167 TYR A C 1
ATOM 1347 O O . TYR A 1 167 ? -18.814 -16.869 -7.478 1.00 64.75 167 TYR A O 1
ATOM 1355 N N . SER A 1 168 ? -16.846 -17.881 -7.161 1.00 52.91 168 SER A N 1
ATOM 1356 C CA . SER A 1 168 ? -16.803 -18.446 -8.522 1.00 52.91 168 SER A CA 1
ATOM 1357 C C . SER A 1 168 ? -17.711 -19.687 -8.703 1.00 52.91 168 SER A C 1
ATOM 1359 O O . SER A 1 168 ? -17.458 -20.763 -8.179 1.00 52.91 168 SER A O 1
ATOM 1361 N N . ASN A 1 169 ? -18.799 -19.496 -9.460 1.00 40.44 169 ASN A N 1
ATOM 1362 C CA . ASN A 1 169 ? -19.630 -20.432 -10.249 1.00 40.44 169 ASN A CA 1
ATOM 1363 C C . ASN A 1 169 ? -20.133 -21.792 -9.696 1.00 40.44 169 ASN A C 1
ATOM 1365 O O . ASN A 1 169 ? -20.884 -22.443 -10.418 1.00 40.44 169 ASN A O 1
ATOM 1369 N N . TYR A 1 170 ? -19.850 -22.206 -8.457 1.00 41.66 170 TYR A N 1
ATOM 1370 C CA . TYR A 1 170 ? -20.445 -23.422 -7.854 1.00 41.66 170 TYR A CA 1
ATOM 1371 C C . TYR A 1 170 ? -21.450 -23.165 -6.712 1.00 41.66 170 TYR A C 1
ATOM 1373 O O . TYR A 1 170 ? -22.179 -24.077 -6.326 1.00 41.66 170 TYR A O 1
ATOM 1381 N N . ASP A 1 171 ? -21.570 -21.926 -6.224 1.00 44.12 171 ASP A N 1
ATOM 1382 C CA . ASP A 1 171 ? -22.263 -21.638 -4.954 1.00 44.12 171 ASP A CA 1
ATOM 1383 C C . ASP A 1 171 ? -23.651 -20.985 -5.070 1.00 44.12 171 ASP A C 1
ATOM 1385 O O . ASP A 1 171 ? -24.272 -20.678 -4.055 1.00 44.12 171 ASP A O 1
ATOM 1389 N N . PHE A 1 172 ? -24.206 -20.792 -6.272 1.00 42.62 172 PHE A N 1
ATOM 1390 C CA . PHE A 1 172 ? -25.542 -20.179 -6.396 1.00 42.62 172 PHE A CA 1
ATOM 1391 C C . PHE A 1 172 ? -26.711 -21.117 -6.040 1.00 42.62 172 PHE A C 1
ATOM 1393 O O . PHE A 1 172 ? -27.823 -20.632 -5.858 1.00 42.62 172 PHE A O 1
ATOM 1400 N N . ASN A 1 173 ? -26.472 -22.430 -5.902 1.00 38.44 173 ASN A N 1
ATOM 1401 C CA . ASN A 1 173 ? -27.507 -23.426 -5.578 1.00 38.44 173 ASN A CA 1
ATOM 1402 C C . ASN A 1 173 ? -27.291 -24.189 -4.261 1.00 38.44 173 ASN A C 1
ATOM 1404 O O . ASN A 1 173 ? -28.082 -25.077 -3.944 1.00 38.44 173 ASN A O 1
ATOM 1408 N N . TYR A 1 174 ? -26.288 -23.839 -3.454 1.00 35.00 174 TYR A N 1
ATOM 1409 C CA . TYR A 1 174 ? -26.208 -24.359 -2.093 1.00 35.00 174 TYR A CA 1
ATOM 1410 C C . TYR A 1 174 ? -26.953 -23.418 -1.147 1.00 35.00 174 TYR A C 1
ATOM 1412 O O . TYR A 1 174 ? -26.580 -22.261 -0.959 1.00 35.00 174 TYR A O 1
ATOM 1420 N N . HIS A 1 175 ? -28.010 -23.939 -0.510 1.00 38.06 175 HIS A N 1
ATOM 1421 C CA . HIS A 1 175 ? -28.376 -23.493 0.834 1.00 38.06 175 HIS A CA 1
ATOM 1422 C C . HIS A 1 175 ? -27.074 -23.342 1.610 1.00 38.06 175 HIS A C 1
ATOM 1424 O O . HIS A 1 175 ? -26.371 -24.340 1.742 1.00 38.06 175 HIS A O 1
ATOM 1430 N N . MET A 1 176 ? -26.760 -22.127 2.073 1.00 34.50 176 MET A N 1
ATOM 1431 C CA . MET A 1 176 ? -25.606 -21.861 2.932 1.00 34.50 176 MET A CA 1
ATOM 1432 C C . MET A 1 176 ? -25.528 -22.982 3.976 1.00 34.50 176 MET A C 1
ATOM 1434 O O . MET A 1 176 ? -26.373 -23.008 4.883 1.00 34.50 176 MET A O 1
ATOM 1438 N N . PRO A 1 177 ? -24.568 -23.924 3.888 1.00 33.91 177 PRO A N 1
ATOM 1439 C CA . PRO A 1 177 ? -24.267 -24.736 5.043 1.00 33.91 177 PRO A CA 1
ATOM 1440 C C . PRO A 1 177 ? -23.865 -23.713 6.096 1.00 33.91 177 PRO A C 1
ATOM 1442 O O . PRO A 1 177 ? -23.107 -22.783 5.804 1.00 33.91 177 PRO A O 1
ATOM 1445 N N . ARG A 1 178 ? -24.410 -23.817 7.309 1.00 38.72 178 ARG A N 1
ATOM 1446 C CA . ARG A 1 178 ? -23.841 -23.069 8.428 1.00 38.72 178 ARG A CA 1
ATOM 1447 C C . ARG A 1 178 ? -22.366 -23.446 8.435 1.00 38.72 178 ARG A C 1
ATOM 1449 O O . ARG A 1 178 ? -22.051 -24.585 8.763 1.00 38.72 178 ARG A O 1
ATOM 1456 N N . PHE A 1 179 ? -21.492 -22.540 8.003 1.00 39.00 179 PHE A N 1
ATOM 1457 C CA . PHE A 1 179 ? -20.062 -22.725 8.144 1.00 39.00 179 PHE A CA 1
ATOM 1458 C C . PHE A 1 179 ? -19.830 -22.839 9.649 1.00 39.00 179 PHE A C 1
ATOM 1460 O O . PHE A 1 179 ? -19.818 -21.837 10.366 1.00 39.00 179 PHE A O 1
ATOM 1467 N N . SER A 1 180 ? -19.695 -24.065 10.152 1.00 45.88 180 SER A N 1
ATOM 1468 C CA . SER A 1 180 ? -18.849 -24.296 11.309 1.00 45.88 180 SER A CA 1
ATOM 1469 C C . SER A 1 180 ? -17.512 -23.708 10.895 1.00 45.88 180 SER A C 1
ATOM 1471 O O . SER A 1 180 ? -16.885 -24.220 9.965 1.00 45.88 180 SER A O 1
ATOM 1473 N N . ARG A 1 181 ? -17.172 -22.545 11.470 1.00 45.34 181 ARG A N 1
ATOM 1474 C CA . ARG A 1 181 ? -15.883 -21.888 11.242 1.00 45.34 181 ARG A CA 1
ATOM 1475 C C . ARG A 1 181 ? -14.822 -22.991 11.291 1.00 45.34 181 ARG A C 1
ATOM 1477 O O . ARG A 1 181 ? -14.866 -23.749 12.263 1.00 45.34 181 ARG A O 1
ATOM 1484 N N . PRO A 1 182 ? -13.946 -23.139 10.278 1.00 50.00 182 PRO A N 1
ATOM 1485 C CA . PRO A 1 182 ? -12.809 -24.033 10.441 1.00 50.00 182 PRO A CA 1
ATOM 1486 C C . PRO A 1 182 ? -12.143 -23.639 11.756 1.00 50.00 182 PRO A C 1
ATOM 1488 O O . PRO A 1 182 ? -12.013 -22.438 12.027 1.00 50.00 182 PRO A O 1
ATOM 1491 N N . GLU A 1 183 ? -11.865 -24.622 12.614 1.00 52.66 183 GLU A N 1
ATOM 1492 C CA . GLU A 1 183 ? -11.312 -24.310 13.924 1.00 52.66 183 GLU A CA 1
ATOM 1493 C C . GLU A 1 183 ? -10.050 -23.468 13.717 1.00 52.66 183 GLU A C 1
ATOM 1495 O O . GLU A 1 183 ? -9.184 -23.852 12.924 1.00 52.66 183 GLU A O 1
ATOM 1500 N N . PRO A 1 184 ? -9.990 -22.265 14.311 1.00 53.72 184 PRO A N 1
ATOM 1501 C CA . PRO A 1 184 ? -8.880 -21.365 14.078 1.00 53.72 184 PRO A CA 1
ATOM 1502 C C . PRO A 1 184 ? -7.588 -22.042 14.535 1.00 53.72 184 PRO A C 1
ATOM 1504 O O . PRO A 1 184 ? -7.500 -22.537 15.656 1.00 53.72 184 PRO A O 1
ATOM 1507 N N . LEU A 1 185 ? -6.579 -22.049 13.665 1.00 59.81 185 LEU A N 1
ATOM 1508 C CA . LEU A 1 185 ? -5.217 -22.362 14.075 1.00 59.81 185 LEU A CA 1
ATOM 1509 C C . LEU A 1 185 ? -4.741 -21.220 14.976 1.00 59.81 185 LEU A C 1
ATOM 1511 O O . LEU A 1 185 ? -4.557 -20.092 14.512 1.00 59.81 185 LEU A O 1
ATOM 1515 N N . HIS A 1 186 ? -4.559 -21.507 16.258 1.00 67.31 186 HIS A N 1
ATOM 1516 C CA . HIS A 1 186 ? -3.970 -20.572 17.200 1.00 67.31 186 HIS A CA 1
ATOM 1517 C C . HIS A 1 186 ? -2.451 -20.744 17.181 1.00 67.31 186 HIS A C 1
ATOM 1519 O O . HIS A 1 186 ? -1.931 -21.850 17.332 1.00 67.31 186 HIS A O 1
ATOM 1525 N N . ILE A 1 187 ? -1.739 -19.640 16.966 1.00 62.75 187 ILE A N 1
ATOM 1526 C CA . ILE A 1 187 ? -0.279 -19.591 16.993 1.00 62.75 187 ILE A CA 1
ATOM 1527 C C . ILE A 1 187 ? 0.112 -18.665 18.138 1.00 62.75 187 ILE A C 1
ATOM 1529 O O . ILE A 1 187 ? -0.241 -17.487 18.130 1.00 62.75 187 ILE A O 1
ATOM 1533 N N . TYR A 1 188 ? 0.836 -19.202 19.114 1.00 70.62 188 TYR A N 1
ATOM 1534 C CA . TYR A 1 188 ? 1.403 -18.433 20.216 1.00 70.62 188 TYR A CA 1
ATOM 1535 C C . TYR A 1 188 ? 2.904 -18.319 20.008 1.00 70.62 188 TYR A C 1
ATOM 1537 O O . TYR A 1 188 ? 3.577 -19.325 19.782 1.00 70.62 188 TYR A O 1
ATOM 1545 N N . THR A 1 189 ? 3.423 -17.101 20.086 1.00 62.00 189 THR A N 1
ATOM 1546 C CA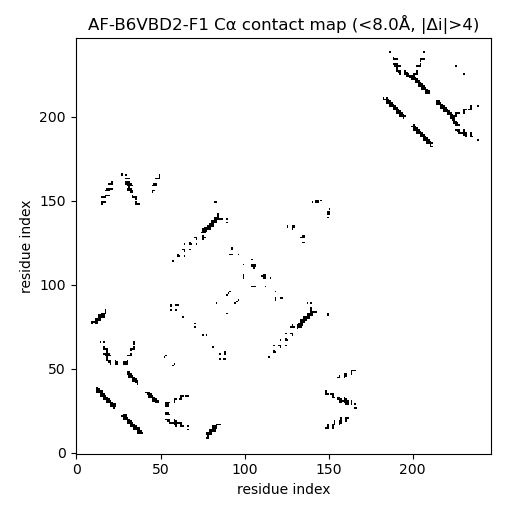 . THR A 1 189 ? 4.846 -16.809 19.921 1.00 62.00 189 THR A CA 1
ATOM 1547 C C . THR A 1 189 ? 5.358 -16.085 21.151 1.00 62.00 189 THR A C 1
ATOM 1549 O O . THR A 1 189 ? 4.696 -15.166 21.630 1.00 62.00 189 THR A O 1
ATOM 1552 N N . ASP A 1 190 ? 6.534 -16.468 21.632 1.00 58.69 190 ASP A N 1
ATOM 1553 C CA . ASP A 1 190 ? 7.230 -15.755 22.703 1.00 58.69 190 ASP A CA 1
ATOM 1554 C C . ASP A 1 190 ? 8.734 -15.707 22.408 1.00 58.69 190 ASP A C 1
ATOM 1556 O O . ASP A 1 190 ? 9.296 -16.630 21.807 1.00 58.69 190 ASP A O 1
ATOM 1560 N N . GLY A 1 191 ? 9.384 -14.617 22.805 1.00 59.34 191 GLY A N 1
ATOM 1561 C CA . GLY A 1 191 ? 10.787 -14.331 22.540 1.00 59.34 191 GLY A CA 1
ATOM 1562 C C . GLY A 1 191 ? 11.469 -13.754 23.775 1.00 59.34 191 GLY A C 1
ATOM 1563 O O . GLY A 1 191 ? 10.984 -12.816 24.398 1.00 59.34 191 GLY A O 1
ATOM 1564 N N . CYS A 1 192 ? 12.638 -14.283 24.127 1.00 63.81 192 CYS A N 1
ATOM 1565 C CA . CYS A 1 192 ? 13.389 -13.831 25.295 1.00 63.81 192 CYS A CA 1
ATOM 1566 C C . CYS A 1 192 ? 14.867 -13.642 24.955 1.00 63.81 192 CYS A C 1
ATOM 1568 O O . CYS A 1 192 ? 15.486 -14.501 24.332 1.00 63.81 192 CYS A O 1
ATOM 1570 N N . ALA A 1 193 ? 15.458 -12.536 25.403 1.00 54.62 193 ALA A N 1
ATOM 1571 C CA . ALA A 1 193 ? 16.884 -12.262 25.330 1.00 54.62 193 ALA A CA 1
ATOM 1572 C C . ALA A 1 193 ? 17.441 -11.898 26.718 1.00 54.62 193 ALA A C 1
ATOM 1574 O O . ALA A 1 193 ? 17.085 -10.893 27.336 1.00 54.62 193 ALA A O 1
ATOM 1575 N N . LEU A 1 194 ? 18.384 -12.706 27.198 1.00 54.69 194 LEU A N 1
ATOM 1576 C CA . LEU A 1 194 ? 19.208 -12.416 28.365 1.00 54.69 194 LEU A CA 1
ATOM 1577 C C . LEU A 1 194 ? 20.184 -11.287 28.030 1.00 54.69 194 LEU A C 1
ATOM 1579 O O . LEU A 1 194 ? 20.916 -11.377 27.047 1.00 54.69 194 LEU A O 1
ATOM 1583 N N . ARG A 1 195 ? 20.253 -10.269 28.899 1.00 54.06 195 ARG A N 1
ATOM 1584 C CA . ARG A 1 195 ? 21.058 -9.046 28.696 1.00 54.06 195 ARG A CA 1
ATOM 1585 C C . ARG A 1 195 ? 20.637 -8.276 27.437 1.00 54.06 195 ARG A C 1
ATOM 1587 O O . ARG A 1 195 ? 21.477 -7.888 26.630 1.00 54.06 195 ARG A O 1
ATOM 1594 N N . ASN A 1 196 ? 19.325 -8.084 27.292 1.00 48.91 196 ASN A N 1
ATOM 1595 C CA . ASN A 1 196 ? 18.676 -7.387 26.181 1.00 48.91 196 ASN A CA 1
ATOM 1596 C C . ASN A 1 196 ? 19.457 -6.126 25.747 1.00 48.91 196 ASN A C 1
ATOM 1598 O O . ASN A 1 196 ? 19.688 -5.227 26.557 1.00 48.91 196 ASN A O 1
ATOM 1602 N N . GLY A 1 197 ? 19.88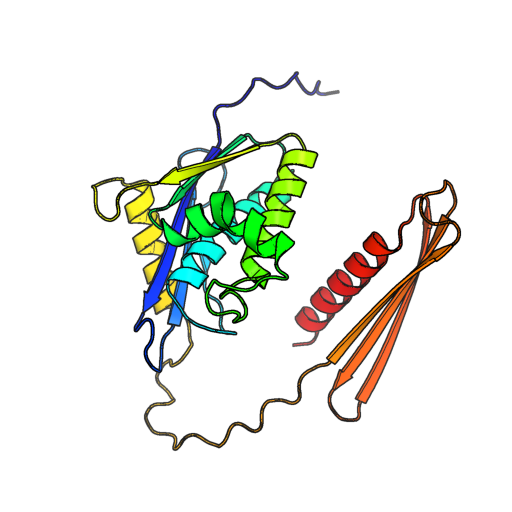8 -6.090 24.481 1.00 45.91 197 GLY A N 1
ATOM 1603 C CA . GLY A 1 197 ? 20.611 -4.956 23.894 1.00 45.91 197 GLY A CA 1
ATOM 1604 C C . GLY A 1 197 ? 22.118 -4.877 24.186 1.00 45.91 197 GLY A C 1
ATOM 1605 O O . GLY A 1 197 ? 22.746 -3.895 23.795 1.00 45.91 197 GLY A O 1
ATOM 1606 N N . GLN A 1 198 ? 22.724 -5.877 24.841 1.00 55.31 198 GLN A N 1
ATOM 1607 C CA . GLN A 1 198 ? 24.164 -5.891 25.143 1.00 55.31 198 GLN A CA 1
ATOM 1608 C C . GLN A 1 198 ? 24.969 -6.845 24.234 1.00 55.31 198 GLN A C 1
ATOM 1610 O O . GLN A 1 198 ? 24.438 -7.858 23.771 1.00 55.31 198 GLN A O 1
ATOM 1615 N N . PRO A 1 199 ? 26.272 -6.579 24.006 1.00 45.44 199 PRO A N 1
ATOM 1616 C CA . PRO A 1 199 ? 27.150 -7.510 23.299 1.00 45.44 199 PRO A CA 1
ATOM 1617 C C . PRO A 1 199 ? 27.240 -8.853 24.046 1.00 45.44 199 PRO A C 1
ATOM 1619 O O . PRO A 1 199 ? 27.554 -8.892 25.237 1.00 45.44 199 PRO A O 1
ATOM 1622 N N . GLY A 1 200 ? 26.975 -9.960 23.347 1.00 49.56 200 GLY A N 1
ATOM 1623 C CA . GLY A 1 200 ? 26.981 -11.311 23.927 1.00 49.56 200 GLY A CA 1
ATOM 1624 C C . GLY A 1 200 ? 25.669 -11.729 24.603 1.00 49.56 200 GLY A C 1
ATOM 1625 O O . GLY A 1 200 ? 25.662 -12.700 25.365 1.00 49.56 200 GLY A O 1
ATOM 1626 N N . ALA A 1 201 ? 24.571 -11.012 24.343 1.00 48.12 201 ALA A N 1
ATOM 1627 C CA . ALA A 1 201 ? 23.229 -11.405 24.758 1.00 48.12 201 ALA A CA 1
ATOM 1628 C C . ALA A 1 201 ? 22.854 -12.781 24.174 1.00 48.12 201 ALA A C 1
ATOM 1630 O O . ALA A 1 201 ? 23.087 -13.071 22.996 1.00 48.12 201 ALA A O 1
ATOM 1631 N N . LYS A 1 202 ? 22.277 -13.647 25.011 1.00 57.78 202 LYS A N 1
ATOM 1632 C CA . LYS A 1 202 ? 21.748 -14.953 24.591 1.00 57.78 202 LYS A CA 1
ATOM 1633 C C . LYS A 1 202 ? 20.244 -14.844 24.523 1.00 57.78 202 LYS A C 1
ATOM 1635 O O . LYS A 1 202 ? 19.646 -14.432 25.509 1.00 57.78 202 LYS A O 1
ATOM 1640 N N . GLY A 1 203 ? 19.635 -15.235 23.418 1.00 60.09 203 GLY A N 1
ATOM 1641 C CA . GLY A 1 203 ? 18.184 -15.256 23.342 1.00 60.09 203 GLY A CA 1
ATOM 1642 C C . GLY A 1 203 ? 17.664 -16.474 22.617 1.00 60.09 203 GLY A C 1
ATOM 1643 O O . GLY A 1 203 ? 18.422 -17.241 22.025 1.00 60.09 203 GLY A O 1
ATOM 1644 N N . GLY A 1 204 ? 16.363 -16.662 22.715 1.00 49.94 204 GLY A N 1
ATOM 1645 C CA . GLY A 1 204 ? 15.654 -17.723 22.043 1.00 49.94 204 GLY A CA 1
ATOM 1646 C C . GLY A 1 204 ? 14.188 -17.377 21.899 1.00 49.94 204 GLY A C 1
ATOM 1647 O O . GLY A 1 204 ? 13.691 -16.417 22.491 1.00 49.94 204 GLY A O 1
ATOM 1648 N N . TRP A 1 205 ? 13.514 -18.176 21.094 1.00 62.78 205 TRP A N 1
ATOM 1649 C CA . TRP A 1 205 ? 12.098 -18.032 20.816 1.00 62.78 205 TRP A CA 1
ATOM 1650 C C . TRP A 1 205 ? 11.389 -19.373 20.929 1.00 62.78 205 TRP A C 1
ATOM 1652 O O . TRP A 1 205 ? 12.008 -20.431 20.777 1.00 62.78 205 TRP A O 1
ATOM 1662 N N . ALA A 1 206 ? 10.085 -19.309 21.173 1.00 55.03 206 ALA A N 1
ATOM 1663 C CA . ALA A 1 206 ? 9.185 -20.448 21.187 1.00 55.03 206 ALA A CA 1
ATOM 1664 C C . ALA A 1 206 ? 7.948 -20.157 20.333 1.00 55.03 206 ALA A C 1
ATOM 1666 O O . ALA A 1 206 ? 7.436 -19.036 20.307 1.00 55.03 206 ALA A O 1
ATOM 1667 N N . ILE A 1 207 ? 7.471 -21.189 19.642 1.00 62.56 207 ILE A N 1
ATOM 1668 C CA . ILE A 1 207 ? 6.211 -21.188 18.902 1.00 62.56 207 ILE A CA 1
ATOM 1669 C C . ILE A 1 207 ? 5.393 -22.378 19.383 1.00 62.56 207 ILE A C 1
ATOM 1671 O O . ILE A 1 207 ? 5.902 -23.501 19.422 1.00 62.56 207 ILE A O 1
ATOM 1675 N N . VAL A 1 208 ? 4.122 -22.140 19.694 1.00 68.12 208 VAL A N 1
ATOM 1676 C CA . VAL A 1 208 ? 3.135 -23.185 19.971 1.00 68.12 208 VAL A CA 1
ATOM 1677 C C . VAL A 1 208 ? 2.025 -23.099 18.935 1.00 68.12 208 VAL A C 1
ATOM 1679 O O . VAL A 1 208 ? 1.423 -22.040 18.751 1.00 68.12 208 VAL A O 1
ATOM 1682 N N . TYR A 1 209 ? 1.750 -24.226 18.282 1.00 60.69 209 TYR A N 1
ATOM 1683 C CA . TYR A 1 209 ? 0.617 -24.394 17.378 1.00 60.69 209 TYR A CA 1
ATOM 1684 C C . TYR A 1 209 ? -0.498 -25.149 18.103 1.00 60.69 209 TYR A C 1
ATOM 1686 O O . TYR A 1 209 ? -0.252 -26.223 18.658 1.00 60.69 209 TYR A O 1
ATOM 1694 N N . GLU A 1 210 ? -1.717 -24.617 18.069 1.00 53.41 210 GLU A N 1
ATOM 1695 C CA . GLU A 1 210 ? -2.914 -25.255 18.619 1.00 53.41 210 GLU A CA 1
ATOM 1696 C C . GLU A 1 210 ? -4.012 -25.323 17.546 1.00 53.41 210 GLU A C 1
ATOM 1698 O O . GLU A 1 210 ? -4.439 -24.303 17.004 1.00 53.41 210 GLU A O 1
ATOM 1703 N N . PHE A 1 211 ? -4.44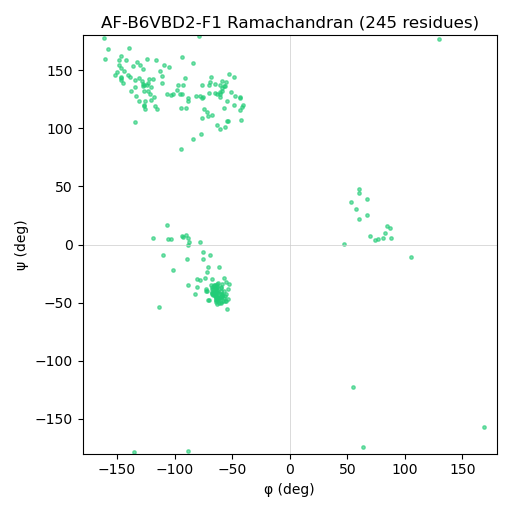3 -26.547 17.222 1.00 45.69 211 PHE A N 1
ATOM 1704 C CA . PHE A 1 211 ? -5.530 -26.834 16.280 1.00 45.69 211 PHE A CA 1
ATOM 1705 C C . PHE A 1 211 ? -6.460 -27.886 16.897 1.00 45.69 211 PHE A C 1
ATOM 1707 O O . PHE A 1 211 ? -6.100 -29.063 17.008 1.00 45.69 211 PHE A O 1
ATOM 1714 N N . GLY A 1 212 ? -7.639 -27.466 17.357 1.00 63.75 212 GLY A N 1
ATOM 1715 C CA . GLY A 1 212 ? -8.514 -28.304 18.180 1.00 63.75 212 GLY A CA 1
ATOM 1716 C C . GLY A 1 212 ? -7.793 -28.845 19.418 1.00 63.75 212 GLY A C 1
ATOM 1717 O O . GLY A 1 212 ? -7.244 -28.084 20.206 1.00 63.75 212 GLY A O 1
ATOM 1718 N N . ASN A 1 213 ? -7.755 -30.170 19.585 1.00 51.19 213 ASN A N 1
ATOM 1719 C CA . ASN A 1 213 ? -7.070 -30.825 20.712 1.00 51.19 213 ASN A CA 1
ATOM 1720 C C . ASN A 1 213 ? -5.575 -31.116 20.461 1.00 51.19 213 ASN A C 1
ATOM 1722 O O . ASN A 1 213 ? -4.923 -31.737 21.303 1.00 51.19 213 ASN A O 1
ATOM 1726 N N . TYR A 1 214 ? -5.027 -30.729 19.306 1.00 40.78 214 TYR A N 1
ATOM 1727 C CA . TYR A 1 214 ? -3.636 -30.996 18.939 1.00 40.78 214 TYR A CA 1
ATOM 1728 C C . TYR A 1 214 ? -2.723 -29.824 19.324 1.00 40.78 214 TYR A C 1
ATOM 1730 O O . TYR A 1 214 ? -3.007 -28.681 18.964 1.00 40.78 214 TYR A O 1
ATOM 1738 N N . LYS A 1 215 ? -1.614 -30.115 20.023 1.00 46.81 215 LYS A N 1
ATOM 1739 C CA . LYS A 1 215 ? -0.584 -29.144 20.440 1.00 46.81 215 LYS A CA 1
ATOM 1740 C C . LYS A 1 215 ? 0.800 -29.602 19.999 1.00 46.81 215 LYS A C 1
ATOM 1742 O O . LYS A 1 215 ? 1.133 -30.773 20.166 1.00 46.81 215 LYS A O 1
ATOM 1747 N N . ASN A 1 216 ? 1.598 -28.679 19.466 1.00 49.69 216 ASN A N 1
ATOM 1748 C CA . ASN A 1 216 ? 2.994 -28.921 19.100 1.00 49.69 216 ASN A CA 1
ATOM 1749 C C . ASN A 1 216 ? 3.840 -27.667 19.357 1.00 49.69 216 ASN A C 1
ATOM 1751 O O . ASN A 1 216 ? 3.393 -26.557 19.055 1.00 49.69 216 ASN A O 1
ATOM 1755 N N . ASP A 1 217 ? 5.049 -27.842 19.884 1.00 50.62 217 ASP A N 1
ATOM 1756 C CA . ASP A 1 217 ? 5.968 -26.775 20.268 1.00 50.62 217 ASP A CA 1
ATOM 1757 C C . ASP A 1 217 ? 7.320 -26.877 19.545 1.00 50.62 217 ASP A C 1
ATOM 1759 O O . ASP A 1 217 ? 7.856 -27.955 19.284 1.00 50.62 217 ASP A O 1
ATOM 1763 N N . LYS A 1 218 ? 7.881 -25.721 19.177 1.00 52.69 218 LYS A N 1
ATOM 1764 C CA . LYS A 1 218 ? 9.227 -25.607 18.598 1.00 52.69 218 LYS A CA 1
ATOM 1765 C C . LYS A 1 218 ? 9.942 -24.398 19.180 1.00 52.69 218 LYS A C 1
ATOM 1767 O O . LYS A 1 218 ? 9.326 -23.353 19.371 1.00 52.69 218 LYS A O 1
ATOM 1772 N N . GLY A 1 219 ? 11.250 -24.516 19.384 1.00 41.28 219 GLY A N 1
ATOM 1773 C CA . GLY A 1 219 ? 12.077 -23.405 19.842 1.00 41.28 219 GLY A CA 1
ATOM 1774 C C . GLY A 1 219 ? 13.501 -23.464 19.309 1.00 41.28 219 GLY A C 1
ATOM 1775 O O . GLY A 1 219 ? 13.990 -24.515 18.890 1.00 41.28 219 GLY A O 1
ATOM 1776 N N . HIS A 1 220 ? 14.161 -22.313 19.312 1.00 47.47 220 HIS A N 1
ATOM 1777 C CA . HIS A 1 220 ? 15.539 -22.149 18.859 1.00 47.47 220 HIS A CA 1
ATOM 1778 C C . HIS A 1 220 ? 16.247 -21.107 19.730 1.00 47.47 220 HIS A C 1
ATOM 1780 O O . HIS A 1 220 ? 15.607 -20.189 20.243 1.00 47.47 220 HIS A O 1
ATOM 1786 N N . SER A 1 221 ? 17.561 -21.250 19.911 1.00 40.41 221 SER A N 1
ATOM 1787 C CA . SER A 1 221 ? 18.379 -20.303 20.677 1.00 40.41 221 SER A CA 1
ATOM 1788 C C . SER A 1 221 ? 19.666 -19.962 19.935 1.00 40.41 221 SER A C 1
ATOM 1790 O O . SER A 1 221 ? 20.263 -20.835 19.307 1.00 40.41 221 SER A O 1
ATOM 1792 N N . ASP A 1 222 ? 20.079 -18.696 20.020 1.00 41.91 222 ASP A N 1
ATOM 1793 C CA . ASP A 1 222 ? 21.270 -18.170 19.345 1.00 41.91 222 ASP A CA 1
ATOM 1794 C C . ASP A 1 222 ? 21.965 -17.065 20.180 1.00 41.91 222 ASP A C 1
ATOM 1796 O O . ASP A 1 222 ? 21.394 -16.502 21.126 1.00 41.91 222 ASP A O 1
ATOM 1800 N N . ILE A 1 223 ? 23.230 -16.765 19.860 1.00 32.16 223 ILE A N 1
ATOM 1801 C CA . ILE A 1 223 ? 24.140 -15.903 20.638 1.00 32.16 223 ILE A CA 1
ATOM 1802 C C . ILE A 1 223 ? 24.592 -14.703 19.784 1.00 32.16 223 ILE A C 1
ATOM 1804 O O . ILE A 1 223 ? 25.150 -14.887 18.709 1.00 32.16 223 ILE A O 1
ATOM 1808 N N . GLY A 1 224 ? 24.396 -13.458 20.251 1.00 50.09 224 GLY A N 1
ATOM 1809 C CA . GLY A 1 224 ? 24.792 -12.256 19.490 1.00 50.09 224 GLY A CA 1
ATOM 1810 C C . GLY A 1 224 ? 24.246 -10.928 20.039 1.00 50.09 224 GLY A C 1
ATOM 1811 O O . GLY A 1 224 ? 23.913 -10.830 21.216 1.00 50.09 224 GLY A O 1
ATOM 1812 N N . TYR A 1 225 ? 24.142 -9.887 19.200 1.00 36.00 225 TYR A N 1
ATOM 1813 C CA . TYR A 1 225 ? 23.354 -8.683 19.523 1.00 36.00 225 TYR A CA 1
ATOM 1814 C C . TYR A 1 225 ? 21.865 -8.999 19.338 1.00 36.00 225 TYR A C 1
ATOM 1816 O O . TYR A 1 225 ? 21.341 -8.966 18.222 1.00 36.00 225 TYR A O 1
ATOM 1824 N N . GLN A 1 226 ? 21.210 -9.362 20.438 1.00 48.75 226 GLN A N 1
ATOM 1825 C CA . GLN A 1 226 ? 19.845 -9.882 20.446 1.00 48.75 226 GLN A CA 1
ATOM 1826 C C . GLN A 1 226 ? 18.905 -8.983 21.260 1.00 48.75 226 GLN A C 1
ATOM 1828 O O . GLN A 1 226 ? 19.292 -8.459 22.310 1.00 48.75 226 GLN A O 1
ATOM 1833 N N . THR A 1 227 ? 17.666 -8.828 20.786 1.00 44.34 227 THR A N 1
ATOM 1834 C CA . THR A 1 227 ? 16.592 -8.092 21.473 1.00 44.34 227 THR A CA 1
ATOM 1835 C C . THR A 1 227 ? 15.311 -8.922 21.534 1.00 44.34 227 THR A C 1
ATOM 1837 O O . THR A 1 227 ? 15.102 -9.793 20.690 1.00 44.34 227 THR A O 1
ATOM 1840 N N . ASN A 1 228 ? 14.449 -8.659 22.524 1.00 45.88 228 ASN A N 1
ATOM 1841 C CA . ASN A 1 228 ? 13.170 -9.375 22.674 1.00 45.88 228 ASN A CA 1
ATOM 1842 C C . ASN A 1 228 ? 12.276 -9.208 21.435 1.00 45.88 228 ASN A C 1
ATOM 1844 O O . ASN A 1 228 ? 11.880 -10.203 20.838 1.00 45.88 228 ASN A O 1
ATOM 1848 N N . ASN A 1 229 ? 12.071 -7.968 20.977 1.00 52.69 229 ASN A N 1
ATOM 1849 C CA . ASN A 1 229 ? 11.226 -7.669 19.813 1.00 52.69 229 ASN A CA 1
ATOM 1850 C C . ASN A 1 229 ? 11.706 -8.384 18.537 1.00 52.69 229 ASN A C 1
ATOM 1852 O O . ASN A 1 229 ? 10.900 -8.800 17.712 1.00 52.69 229 ASN A O 1
ATOM 1856 N N . ARG A 1 230 ? 13.026 -8.564 18.374 1.00 54.22 230 ARG A N 1
ATOM 1857 C CA . ARG A 1 230 ? 13.595 -9.301 17.237 1.00 54.22 230 ARG A CA 1
ATOM 1858 C C . ARG A 1 230 ? 13.194 -10.775 17.265 1.00 54.22 230 ARG A C 1
ATOM 1860 O O . ARG A 1 230 ? 12.891 -11.336 16.220 1.00 54.22 230 ARG A O 1
ATOM 1867 N N . TYR A 1 231 ? 13.193 -11.400 18.440 1.00 53.41 231 TYR A N 1
ATOM 1868 C CA . TYR A 1 231 ? 12.823 -12.806 18.572 1.00 53.41 231 TYR A CA 1
ATOM 1869 C C . TYR A 1 231 ? 11.318 -13.044 18.530 1.00 53.41 231 TYR A C 1
ATOM 1871 O O . TYR A 1 231 ? 10.902 -14.069 17.999 1.00 53.41 231 TYR A O 1
ATOM 1879 N N . GLU A 1 232 ? 10.510 -12.093 19.000 1.00 53.88 232 GLU A N 1
ATOM 1880 C CA . GLU A 1 232 ? 9.063 -12.108 18.766 1.00 53.88 232 GLU A CA 1
ATOM 1881 C C . GLU A 1 232 ? 8.759 -12.066 17.259 1.00 53.88 232 GLU A C 1
ATOM 1883 O O . GLU A 1 232 ? 7.991 -12.887 16.757 1.00 53.88 232 GLU A O 1
ATOM 1888 N N . LEU A 1 233 ? 9.434 -11.187 16.509 1.00 57.72 233 LEU A N 1
ATOM 1889 C CA . LEU A 1 233 ? 9.249 -11.081 15.061 1.00 57.72 233 LEU A CA 1
ATOM 1890 C C . LEU A 1 233 ? 9.757 -12.321 14.304 1.00 57.72 233 LEU A C 1
ATOM 1892 O O . LEU A 1 233 ? 9.090 -12.803 13.390 1.00 57.72 233 LEU A O 1
ATOM 1896 N N . GLU A 1 234 ? 10.906 -12.880 14.694 1.00 56.75 234 GLU A N 1
ATOM 1897 C CA . GLU A 1 234 ? 11.417 -14.128 14.110 1.00 56.75 234 GLU A CA 1
ATOM 1898 C C . GLU A 1 234 ? 10.506 -15.323 14.420 1.00 56.75 234 GLU A C 1
ATOM 1900 O O . GLU A 1 234 ? 10.270 -16.153 13.542 1.00 56.75 234 GLU A O 1
ATOM 1905 N N . ALA A 1 235 ? 9.925 -15.395 15.620 1.00 51.38 235 ALA A N 1
ATOM 1906 C CA . ALA A 1 235 ? 8.948 -16.424 15.965 1.00 51.38 235 ALA A CA 1
ATOM 1907 C C . ALA A 1 235 ? 7.701 -16.336 15.070 1.00 51.38 235 ALA A C 1
ATOM 1909 O O . ALA A 1 235 ? 7.261 -17.348 14.523 1.00 51.38 235 ALA A O 1
ATOM 1910 N N . ILE A 1 236 ? 7.175 -15.126 14.851 1.00 60.31 236 ILE A N 1
ATOM 1911 C CA . ILE A 1 236 ? 6.039 -14.885 13.948 1.00 60.31 236 ILE A CA 1
ATOM 1912 C C . ILE A 1 236 ? 6.399 -15.282 12.512 1.00 60.31 236 ILE A C 1
ATOM 1914 O O . ILE A 1 236 ? 5.667 -16.039 11.871 1.00 60.31 236 ILE A O 1
ATOM 1918 N N . LYS A 1 237 ? 7.560 -14.841 12.018 1.00 62.00 237 LYS A N 1
ATOM 1919 C CA . LYS A 1 237 ? 8.056 -15.155 10.673 1.00 62.00 237 LYS A CA 1
ATOM 1920 C C . LYS A 1 237 ? 8.175 -16.664 10.454 1.00 62.00 237 LYS A C 1
ATOM 1922 O O . LYS A 1 237 ? 7.671 -17.185 9.461 1.00 62.00 237 LYS A O 1
ATOM 1927 N N . GLN A 1 238 ? 8.794 -17.388 11.386 1.00 59.12 238 GLN A N 1
ATOM 1928 C CA . GLN A 1 238 ? 8.941 -18.844 11.301 1.00 59.12 238 GLN A CA 1
ATOM 1929 C C . GLN A 1 238 ? 7.596 -19.573 11.388 1.00 59.12 238 GLN A C 1
ATOM 1931 O O . GLN A 1 238 ? 7.402 -20.570 10.686 1.00 59.12 238 GLN A O 1
ATOM 1936 N N . ALA A 1 239 ? 6.658 -19.070 12.196 1.00 57.25 239 ALA A N 1
ATOM 1937 C CA . ALA A 1 239 ? 5.324 -19.645 12.303 1.00 57.25 239 ALA A CA 1
ATOM 1938 C C . ALA A 1 239 ? 4.535 -19.528 10.991 1.00 57.25 239 ALA A C 1
ATOM 1940 O O . ALA A 1 239 ? 3.936 -20.505 10.536 1.00 57.25 239 ALA A O 1
ATOM 1941 N N . LEU A 1 240 ? 4.602 -18.361 10.345 1.00 64.94 240 LEU A N 1
ATOM 1942 C CA . LEU A 1 240 ? 3.974 -18.111 9.047 1.00 64.94 240 LEU A CA 1
ATOM 1943 C C . LEU A 1 240 ? 4.624 -18.935 7.924 1.00 64.94 240 LEU A C 1
ATOM 1945 O O . LEU A 1 240 ? 3.929 -19.559 7.127 1.00 64.94 240 LEU A O 1
ATOM 1949 N N . PHE A 1 241 ? 5.959 -19.020 7.880 1.00 65.00 241 PHE A N 1
ATOM 1950 C CA . PHE A 1 241 ? 6.652 -19.840 6.877 1.00 65.00 241 PHE A CA 1
ATOM 1951 C C . PHE A 1 241 ? 6.315 -21.335 6.980 1.00 65.00 241 PHE A C 1
ATOM 1953 O O . PHE A 1 241 ? 6.303 -22.034 5.965 1.00 65.00 241 PHE A O 1
ATOM 1960 N N . GLN A 1 242 ? 6.073 -21.852 8.188 1.00 58.03 242 GLN A N 1
ATOM 1961 C CA . GLN A 1 242 ? 5.739 -23.264 8.394 1.00 58.03 242 GLN A CA 1
ATOM 1962 C C . GLN A 1 242 ? 4.266 -23.569 8.113 1.00 58.03 242 GLN A C 1
ATOM 1964 O O . GLN A 1 242 ? 3.982 -24.620 7.534 1.00 58.03 242 GLN A O 1
ATOM 1969 N N . SER A 1 243 ? 3.339 -22.667 8.450 1.00 58.16 243 SER A N 1
ATOM 1970 C CA . SER A 1 243 ? 1.918 -22.849 8.126 1.00 58.16 243 SER A CA 1
ATOM 1971 C C . SER A 1 243 ? 1.680 -22.881 6.611 1.00 58.16 243 SER A C 1
ATOM 1973 O O . SER A 1 243 ? 0.899 -23.701 6.140 1.00 58.16 243 SER A O 1
ATOM 1975 N N . LEU A 1 244 ? 2.438 -22.093 5.838 1.00 55.69 244 LEU A N 1
ATOM 1976 C CA . LEU A 1 244 ? 2.369 -22.064 4.371 1.00 55.69 244 LEU A CA 1
ATOM 1977 C C . LEU A 1 244 ? 2.950 -23.311 3.678 1.00 55.69 244 LEU A C 1
ATOM 1979 O O . LEU A 1 244 ? 2.583 -23.596 2.544 1.00 55.69 244 LEU A O 1
ATOM 1983 N N . LYS A 1 245 ? 3.855 -24.058 4.328 1.00 49.84 245 LYS A N 1
ATOM 1984 C CA . LYS A 1 245 ? 4.441 -25.305 3.784 1.00 49.84 245 LYS A CA 1
ATOM 1985 C C . LYS A 1 245 ? 3.650 -26.568 4.132 1.00 49.84 245 LYS A C 1
ATOM 1987 O O . LYS A 1 245 ? 3.960 -27.632 3.604 1.00 49.84 245 LYS A O 1
ATOM 1992 N N . SER A 1 246 ? 2.701 -26.461 5.058 1.00 46.03 246 SER A N 1
ATOM 1993 C CA . SER A 1 246 ? 1.948 -27.594 5.613 1.00 46.03 246 SER A CA 1
ATOM 1994 C C . SER A 1 246 ? 0.529 -27.711 5.036 1.00 46.03 246 SER A C 1
ATOM 1996 O O . SER A 1 246 ? -0.239 -28.547 5.511 1.00 46.03 246 SER A O 1
ATOM 1998 N N . GLY A 1 247 ? 0.183 -26.862 4.060 1.00 39.78 247 GLY A N 1
ATOM 1999 C CA . GLY A 1 247 ? -1.106 -26.820 3.364 1.00 39.78 247 GLY A CA 1
ATOM 2000 C C . GLY A 1 247 ? -1.010 -27.243 1.907 1.00 39.78 247 GLY A C 1
ATOM 2001 O O . GLY A 1 247 ? 0.096 -27.138 1.331 1.00 39.78 247 GLY A O 1
#

InterPro domains:
  IPR002156 Ribonuclease H domain [PF00075] (13-161)
  IPR002156 Ribonuclease H domain [PF00075] (185-241)
  IPR002156 Ribonuclease H domain [PS50879] (9-162)
  IPR002156 Ribonuclease H domain [PS50879] (181-247)
  IPR012337 Ribonuclease H-like superfamily [SSF53098] (12-165)
  IPR012337 Ribonuclease H-like superfamily [SSF53098] (184-242)
  IPR036397 Ribonuclease H superfamily [G3DSA:3.30.420.10] (3-170)
  IPR036397 Ribonuclease H superfamily [G3DSA:3.30.420.10] (177-247)
  IPR050092 Ribonuclease H [PTHR10642] (13-162)

Sequence (247 aa):
MPRYSRRRRAEPLHIYTDGCALRNGQPGAKGGWAIVYELGDFQDAYGYCMDGPQTNNRFELEAIGQALERSLESGGEYDITIFTDSKYAINSIKHWIKKWKQNGWRNSQGKRVHNDLLIQDIDSMLEDINYAGGSVEFEYVEAHSGNWFNEKADRLAKKAAFKNPLYSNYDFNYHMPRFSRPEPLHIYTDGCALRNGQPGAKGGWAIVYEFGNYKNDKGHSDIGYQTNNRYELEAIKQALFQSLKSG

Organism: Caenorhabditis brenneri (NCBI:txid135651)

pLDDT: mean 77.0, std 21.4, range [32.16, 98.44]

Nearest PDB structures (foldseek):
  1rbs-assembly1_A  TM=8.403E-01  e=1.920E-13  Escherichia coli
  2z1g-assembly1_A  TM=8.861E-01  e=3.405E-12  Escherichia coli
  1wsh-assembly3_C  TM=8.701E-01  e=3.620E-12  Escherichia coli
  7o0g-assembly1_A  TM=7.331E-01  e=1.857E-09  White-tufted-ear marmoset simian foamy virus
  7o24-assembly1_C  TM=7.834E-01  e=3.870E-09  White-tufted-ear marmoset simian foamy virus